Protein AF-B1KH33-F1 (afdb_monomer_lite)

Sequence (210 aa):
MKSTTLLRPLKLCAILSMIFVTSSAVANGYVTQPYSDMCDSTYAINPDSFDRKSKDENQFIFSDRYCITEMVARRAVDISTLPTLKTVRGIAKRYNKVYSTLENTDEKITFVDLFLHRASQQHHISLDHIRSSEESIQLIISSASVSQKSVSGYNLSLFQDDNIDSEISNAYSKHLSNISDITSSSDVIDMVNYVLEASSKKSLEVQTHQ

Organism: Shewanella woodyi (strain ATCC 51908 / MS32) (NCBI:txid392500)

pLDDT: mean 75.58, std 21.19, range [28.7, 97.25]

Foldseek 3Di:
DDDDDDDDDDDDDDPDDDDPPPPPPPPPPPPPPDPDPLQPVVFQDDLVLAPPQLSLLPVLVNDPLAREGAPVCQVVDDQVLFAAQVQQVLLQVLLVVLLVPDDDLLLLLVLLSVLRNVLRVRFHKYWDDDPDPPDHIWIWTWGQDPVSPGIDTDTHDSNVPDDRHNVSSVSNVVCVVCVVPDPDPPVSVVSSCCSNVVDPPDPPPPPPDD

Secondary structure (DSSP, 8-state):
------------------------------------TT--GGGB--GGGS-HHHHHHTGGGG-TTS-EEEGGGGGTS-GGGSPBHHHHHHHHHHHHHHHTT--SHHHHHHHHHHHHHHHHHHS-EEE---SSTTS--EEEEEEE-TTSSSEEEEEEESSTTS---HHHHHHHHHHHHTTTS----HHHHHHHHHHHH---S---------

Structure (mmCIF, N/CA/C/O backbone):
data_AF-B1KH33-F1
#
_entry.id   AF-B1KH33-F1
#
loop_
_atom_site.group_PDB
_atom_site.id
_atom_site.type_symbol
_atom_site.label_atom_id
_atom_site.label_alt_id
_atom_site.label_comp_id
_atom_site.label_asym_id
_atom_site.label_entity_id
_atom_site.label_seq_id
_atom_site.pdbx_PDB_ins_code
_atom_site.Cartn_x
_atom_site.Cartn_y
_atom_site.Cartn_z
_atom_site.occupancy
_atom_site.B_iso_or_equiv
_atom_site.auth_seq_id
_atom_site.auth_comp_id
_atom_site.auth_asym_id
_atom_site.auth_atom_id
_atom_site.pdbx_PDB_model_num
ATOM 1 N N . MET A 1 1 ? -3.146 70.126 -22.848 1.00 44.75 1 MET A N 1
ATOM 2 C CA . MET A 1 1 ? -4.471 70.415 -22.254 1.00 44.75 1 MET A CA 1
ATOM 3 C C . MET A 1 1 ? -5.468 70.687 -23.372 1.00 44.75 1 MET A C 1
ATOM 5 O O . MET A 1 1 ? -5.409 71.748 -23.974 1.00 44.75 1 MET A O 1
ATOM 9 N N . LYS A 1 2 ? -6.334 69.720 -23.686 1.00 39.38 2 LYS A N 1
ATOM 10 C CA . LYS A 1 2 ? -7.558 69.912 -24.476 1.00 39.38 2 LYS A CA 1
ATOM 11 C C . LYS A 1 2 ? -8.611 68.975 -23.889 1.00 39.38 2 LYS A C 1
ATOM 13 O O . LYS A 1 2 ? -8.401 67.770 -23.838 1.00 39.38 2 LYS A O 1
ATOM 18 N N . SER A 1 3 ? -9.667 69.586 -23.370 1.00 41.19 3 SER A N 1
ATOM 19 C CA . SER A 1 3 ? -10.881 68.954 -22.868 1.00 41.19 3 SER A CA 1
ATOM 20 C C . SER A 1 3 ? -11.906 68.965 -23.996 1.00 41.19 3 SER A C 1
ATOM 22 O O . SER A 1 3 ? -12.037 69.983 -24.680 1.00 41.19 3 SER A O 1
ATOM 24 N N . THR A 1 4 ? -12.619 67.864 -24.221 1.00 51.03 4 THR A N 1
ATOM 25 C CA . THR A 1 4 ? -13.923 67.904 -24.896 1.00 51.03 4 THR A CA 1
ATOM 26 C C . THR A 1 4 ? -14.736 66.671 -24.532 1.00 51.03 4 THR A C 1
ATOM 28 O O . THR A 1 4 ? -14.249 65.543 -24.530 1.00 51.03 4 THR A O 1
ATOM 31 N N . THR A 1 5 ? -15.975 66.946 -24.158 1.00 45.16 5 THR A N 1
ATOM 32 C CA . THR A 1 5 ? -16.922 66.077 -23.472 1.00 45.16 5 THR A CA 1
ATOM 33 C C . THR A 1 5 ? -17.993 65.572 -24.445 1.00 45.16 5 THR A C 1
ATOM 35 O O . THR A 1 5 ? -18.342 66.276 -25.384 1.00 45.16 5 THR A O 1
ATOM 38 N N . LEU A 1 6 ? -18.587 64.426 -24.085 1.00 46.59 6 LEU A N 1
ATOM 39 C CA . LEU A 1 6 ? -19.985 64.004 -24.300 1.00 46.59 6 LEU A CA 1
ATOM 40 C C . LEU A 1 6 ? -20.510 63.721 -25.720 1.00 46.59 6 LEU A C 1
ATOM 42 O O . LEU A 1 6 ? -20.721 64.629 -26.508 1.00 46.59 6 LEU A O 1
ATOM 46 N N . LEU A 1 7 ? -20.955 62.469 -25.915 1.00 43.81 7 LEU A N 1
ATOM 47 C CA . LEU A 1 7 ? -22.328 62.136 -26.341 1.00 43.81 7 LEU A CA 1
ATOM 48 C C . LEU A 1 7 ? -22.631 60.635 -26.093 1.00 43.81 7 LEU A C 1
ATOM 50 O O . LEU A 1 7 ? -22.126 59.748 -26.771 1.00 43.81 7 LEU A O 1
ATOM 54 N N . ARG A 1 8 ? -23.465 60.363 -25.079 1.00 42.56 8 ARG A N 1
ATOM 55 C CA . ARG A 1 8 ? -24.473 59.269 -25.054 1.00 42.56 8 ARG A CA 1
ATOM 56 C C . ARG A 1 8 ? -25.774 59.849 -25.670 1.00 42.56 8 ARG A C 1
ATOM 58 O O . ARG A 1 8 ? -25.812 61.079 -25.740 1.00 42.56 8 ARG A O 1
ATOM 65 N N . PRO A 1 9 ? -26.862 59.107 -26.009 1.00 53.12 9 PRO A N 1
ATOM 66 C CA . PRO A 1 9 ? -27.260 57.746 -25.583 1.00 53.12 9 PRO A CA 1
ATOM 67 C C . PRO A 1 9 ? -27.939 56.878 -26.685 1.00 53.12 9 PRO A C 1
ATOM 69 O O . PRO A 1 9 ? -28.296 57.377 -27.740 1.00 53.12 9 PRO A O 1
ATOM 72 N N . LEU A 1 10 ? -28.233 55.598 -26.414 1.00 40.78 10 LEU A N 1
ATOM 73 C CA . LEU A 1 10 ? -29.616 55.082 -26.448 1.00 40.78 10 LEU A CA 1
ATOM 74 C C . LEU A 1 10 ? -29.692 53.669 -25.852 1.00 40.78 10 LEU A C 1
ATOM 76 O O . LEU A 1 10 ? -28.871 52.801 -26.131 1.00 40.78 10 LEU A O 1
ATOM 80 N N . LYS A 1 11 ? -30.701 53.478 -25.002 1.00 46.47 11 LYS A N 1
ATOM 81 C CA . LYS A 1 11 ? -31.097 52.213 -24.385 1.00 46.47 11 LYS A CA 1
ATOM 82 C C . LYS A 1 11 ? -31.722 51.295 -25.437 1.00 46.47 11 LYS A C 1
ATOM 84 O O . LYS A 1 11 ? -32.622 51.736 -26.145 1.00 46.47 11 LYS A O 1
ATOM 89 N N . LEU A 1 12 ? -31.379 50.010 -25.408 1.00 39.22 12 LEU A N 1
ATOM 90 C CA . LEU A 1 12 ? -32.318 48.960 -25.787 1.00 39.22 12 LEU A CA 1
ATOM 91 C C . LEU A 1 12 ? -32.461 48.000 -24.605 1.00 39.22 12 LEU A C 1
ATOM 93 O O . LEU A 1 12 ? -31.503 47.355 -24.185 1.00 39.22 12 LEU A O 1
ATOM 97 N N . CYS A 1 13 ? -33.664 47.979 -24.035 1.00 43.75 13 CYS A N 1
ATOM 98 C CA . CYS A 1 13 ? -34.108 46.929 -23.135 1.00 43.75 13 CYS A CA 1
ATOM 99 C C . CYS A 1 13 ? -34.266 45.641 -23.943 1.00 43.75 13 CYS A C 1
ATOM 101 O O . CYS A 1 13 ? -35.051 45.612 -24.886 1.00 43.75 13 CYS A O 1
ATOM 103 N N . ALA A 1 14 ? -33.599 44.576 -23.519 1.00 50.81 14 ALA A N 1
ATOM 104 C CA . ALA A 1 14 ? -34.061 43.222 -23.766 1.00 50.81 14 ALA A CA 1
ATOM 105 C C . ALA A 1 14 ? -34.093 42.515 -22.411 1.00 50.81 14 ALA A C 1
ATOM 107 O O . ALA A 1 14 ? -33.076 42.071 -21.883 1.00 50.81 14 ALA A O 1
ATOM 108 N N . ILE A 1 15 ? -35.286 42.499 -21.822 1.00 52.19 15 ILE A N 1
ATOM 109 C CA . ILE A 1 15 ? -35.645 41.572 -20.758 1.00 52.19 15 ILE A CA 1
ATOM 110 C C . ILE A 1 15 ? -35.740 40.213 -21.448 1.00 52.19 15 ILE A C 1
ATOM 112 O O . ILE A 1 15 ? -36.690 39.965 -22.185 1.00 52.19 15 ILE A O 1
ATOM 116 N N . LEU A 1 16 ? -34.743 39.356 -21.245 1.00 40.88 16 LEU A N 1
ATOM 117 C CA . LEU A 1 16 ? -34.892 37.930 -21.494 1.00 40.88 16 LEU A CA 1
ATOM 118 C C . LEU A 1 16 ? -34.605 37.207 -20.183 1.00 40.88 16 LEU A C 1
ATOM 120 O O . LEU A 1 16 ? -33.471 36.909 -19.820 1.00 40.88 16 LEU A O 1
ATOM 124 N N . SER A 1 17 ? -35.685 36.992 -19.446 1.00 45.97 17 SER A N 1
ATOM 125 C CA . SER A 1 17 ? -35.809 35.975 -18.417 1.00 45.97 17 SER A CA 1
ATOM 126 C C . SER A 1 17 ? -35.411 34.618 -19.003 1.00 45.97 17 SER A C 1
ATOM 128 O O . SER A 1 17 ? -36.220 33.965 -19.660 1.00 45.97 17 SER A O 1
ATOM 130 N N . MET A 1 18 ? -34.168 34.199 -18.770 1.00 44.38 18 MET A N 1
ATOM 131 C CA . MET A 1 18 ? -33.797 32.791 -18.820 1.00 44.38 18 MET A CA 1
ATOM 132 C C . MET A 1 18 ? -33.566 32.296 -17.399 1.00 44.38 18 MET A C 1
ATOM 134 O O . MET A 1 18 ? -32.719 32.780 -16.654 1.00 44.38 18 MET A O 1
ATOM 138 N N . ILE A 1 19 ? -34.435 31.357 -17.064 1.00 49.72 19 ILE A N 1
ATOM 139 C CA . ILE A 1 19 ? -34.507 30.505 -15.892 1.00 49.72 19 ILE A CA 1
ATOM 140 C C . ILE A 1 19 ? -33.105 30.098 -15.421 1.00 49.72 19 ILE A C 1
ATOM 142 O O . ILE A 1 19 ? -32.317 29.541 -16.184 1.00 49.72 19 ILE A O 1
ATOM 146 N N . PHE A 1 20 ? -32.829 30.345 -14.139 1.00 38.03 20 PHE A N 1
ATOM 147 C CA . PHE A 1 20 ? -31.760 29.677 -13.410 1.00 38.03 20 PHE A CA 1
ATOM 148 C C . PHE A 1 20 ? -32.025 28.171 -13.454 1.00 38.03 20 PHE A C 1
ATOM 150 O O . PHE A 1 20 ? -32.841 27.657 -12.692 1.00 38.03 20 PHE A O 1
ATOM 157 N N . VAL A 1 21 ? -31.332 27.456 -14.334 1.00 39.94 21 VAL A N 1
ATOM 158 C CA . VAL A 1 21 ? -31.077 26.036 -14.107 1.00 39.94 21 VAL A CA 1
ATOM 159 C C . VAL A 1 21 ? -29.832 25.990 -13.240 1.00 39.94 21 VAL A C 1
ATOM 161 O O . VAL A 1 21 ? -28.702 26.044 -13.722 1.00 39.94 21 VAL A O 1
ATOM 164 N N . THR A 1 22 ? -30.043 25.969 -11.926 1.00 43.72 22 THR A N 1
ATOM 165 C CA . THR A 1 22 ? -29.027 25.489 -10.997 1.00 43.72 22 THR A CA 1
ATOM 166 C C . THR A 1 22 ? -28.799 24.023 -11.330 1.00 43.72 22 THR A C 1
ATOM 168 O O . THR A 1 22 ? -29.561 23.156 -10.905 1.00 43.72 22 THR A O 1
ATOM 171 N N . SER A 1 23 ? -27.777 23.738 -12.128 1.00 34.50 23 SER A N 1
ATOM 172 C CA . SER A 1 23 ? -27.264 22.382 -12.246 1.00 34.50 23 SER A CA 1
ATOM 173 C C . SER A 1 23 ? -26.597 22.034 -10.920 1.00 34.50 23 SER A C 1
ATOM 175 O O . SER A 1 23 ? -25.406 22.266 -10.725 1.00 34.50 23 SER A O 1
ATOM 177 N N . SER A 1 24 ? -27.369 21.482 -9.988 1.00 44.38 24 SER A N 1
ATOM 178 C CA . SER A 1 24 ? -26.847 20.603 -8.949 1.00 44.38 24 SER A CA 1
ATOM 179 C C . SER A 1 24 ? -26.354 19.329 -9.630 1.00 44.38 24 SER A C 1
ATOM 181 O O . SER A 1 24 ? -26.997 18.285 -9.604 1.00 44.38 24 SER A O 1
ATOM 183 N N . ALA A 1 25 ? -25.185 19.413 -10.261 1.00 37.69 25 ALA A N 1
ATOM 184 C CA . ALA A 1 25 ? -24.405 18.229 -10.562 1.00 37.69 25 ALA A CA 1
ATOM 185 C C . ALA A 1 25 ? -23.683 17.820 -9.274 1.00 37.69 25 ALA A C 1
ATOM 187 O O . ALA A 1 25 ? -22.483 18.026 -9.113 1.00 37.69 25 ALA A O 1
ATOM 188 N N . VAL A 1 26 ? -24.434 17.217 -8.348 1.00 45.16 26 VAL A N 1
ATOM 189 C CA . VAL A 1 26 ? -23.861 16.205 -7.458 1.00 45.16 26 VAL A CA 1
ATOM 190 C C . VAL A 1 26 ? -23.630 14.986 -8.341 1.00 45.16 26 VAL A C 1
ATOM 192 O O . VAL A 1 26 ? -24.405 14.038 -8.357 1.00 45.16 26 VAL A O 1
ATOM 195 N N . ALA A 1 27 ? -22.580 15.046 -9.150 1.00 30.52 27 ALA A N 1
ATOM 196 C CA . ALA A 1 27 ? -21.947 13.843 -9.633 1.00 30.52 27 ALA A CA 1
ATOM 197 C C . ALA A 1 27 ? -20.869 13.536 -8.602 1.00 30.52 27 ALA A C 1
ATOM 199 O O . ALA A 1 27 ? -19.710 13.913 -8.758 1.00 30.52 27 ALA A O 1
ATOM 200 N N . ASN A 1 28 ? -21.276 12.846 -7.533 1.00 35.56 28 ASN A N 1
ATOM 201 C CA . ASN A 1 28 ? -20.375 11.970 -6.802 1.00 35.56 28 ASN A CA 1
ATOM 202 C C . ASN A 1 28 ? -20.041 10.826 -7.771 1.00 35.56 28 ASN A C 1
ATOM 204 O O . ASN A 1 28 ? -20.551 9.712 -7.676 1.00 35.56 28 ASN A O 1
ATOM 208 N N . GLY A 1 29 ? -19.288 11.169 -8.816 1.00 28.70 29 GLY A N 1
ATOM 209 C CA . GLY A 1 29 ? -18.653 10.207 -9.674 1.00 28.70 29 GLY A CA 1
ATOM 210 C C . GLY A 1 29 ? -17.616 9.565 -8.790 1.00 28.70 29 GLY A C 1
ATOM 211 O O . GLY A 1 29 ? -16.509 10.080 -8.657 1.00 28.70 29 GLY A O 1
ATOM 212 N N . TYR A 1 30 ? -17.982 8.440 -8.177 1.00 34.34 30 TYR A N 1
ATOM 213 C CA . TYR A 1 30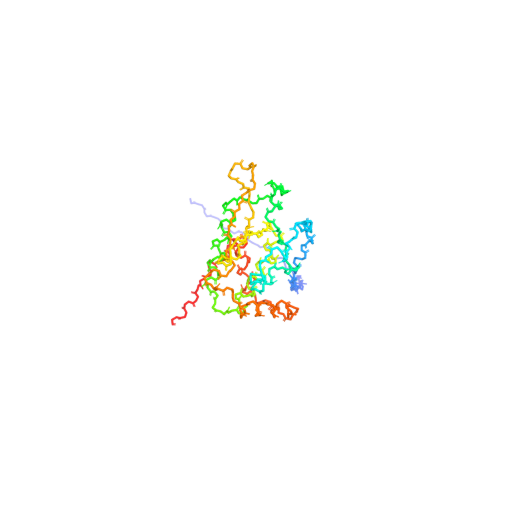 ? -17.023 7.365 -8.052 1.00 34.34 30 TYR A CA 1
ATOM 214 C C . TYR A 1 30 ? -16.369 7.289 -9.421 1.00 34.34 30 TYR A C 1
ATOM 216 O O . TYR A 1 30 ? -17.015 6.949 -10.414 1.00 34.34 30 TYR A O 1
ATOM 224 N N . VAL A 1 31 ? -15.123 7.742 -9.493 1.00 30.02 31 VAL A N 1
ATOM 225 C CA . VAL A 1 31 ? -14.257 7.391 -10.596 1.00 30.02 31 VAL A CA 1
ATOM 226 C C . VAL A 1 31 ? -14.137 5.881 -10.457 1.00 30.0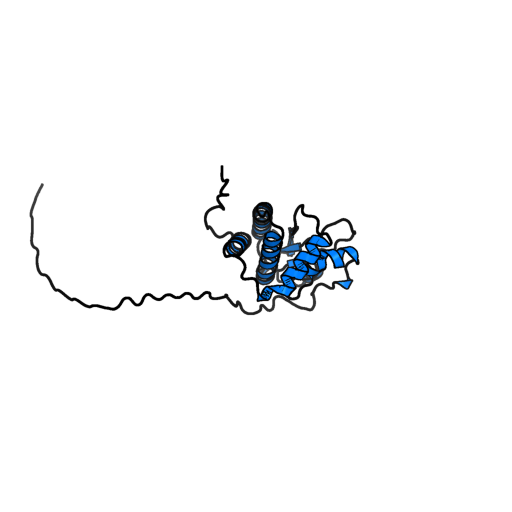2 31 VAL A C 1
ATOM 228 O O . VAL A 1 31 ? -13.256 5.372 -9.776 1.00 30.02 31 VAL A O 1
ATOM 231 N N . THR A 1 32 ? -15.086 5.149 -11.039 1.00 34.25 32 THR A N 1
ATOM 232 C CA . THR A 1 32 ? -14.878 3.772 -11.454 1.00 34.25 32 THR A CA 1
ATOM 233 C C . THR A 1 32 ? -13.874 3.877 -12.586 1.00 34.25 32 THR A C 1
ATOM 235 O O . THR A 1 32 ? -14.221 3.879 -13.767 1.00 34.25 32 THR A O 1
ATOM 238 N N . GLN A 1 33 ? -12.619 4.105 -12.200 1.00 32.12 33 GLN A N 1
ATOM 239 C CA . GLN A 1 33 ? -11.488 3.835 -13.054 1.00 32.12 33 GLN A CA 1
ATOM 240 C C . GLN A 1 33 ? -11.594 2.350 -13.410 1.00 32.12 33 GLN A C 1
ATOM 242 O O . GLN A 1 33 ? -11.933 1.538 -12.543 1.00 32.12 33 GLN A O 1
ATOM 247 N N . PRO A 1 34 ? -11.417 2.002 -14.690 1.00 31.62 34 PRO A N 1
ATOM 248 C CA . PRO A 1 34 ? -11.545 0.628 -15.132 1.00 31.62 34 PRO A CA 1
ATOM 249 C C . PRO A 1 34 ? -10.591 -0.228 -14.303 1.00 31.62 34 PRO A C 1
ATOM 251 O O . PRO A 1 34 ? -9.435 0.150 -14.119 1.00 31.62 34 PRO A O 1
ATOM 254 N N . TYR A 1 35 ? -11.126 -1.333 -13.778 1.00 39.44 35 TYR A N 1
ATOM 255 C CA . TYR A 1 35 ? -10.393 -2.431 -13.157 1.00 39.44 35 TYR A CA 1
ATOM 256 C C . TYR A 1 35 ? -9.103 -2.646 -13.951 1.00 39.44 35 TYR A C 1
ATOM 258 O O . TYR A 1 35 ? -9.159 -3.039 -15.117 1.00 39.44 35 TYR A O 1
ATOM 266 N N . SER A 1 36 ? -7.971 -2.218 -13.395 1.00 39.12 36 SER A N 1
ATOM 267 C CA . SER A 1 36 ? -6.735 -2.183 -14.158 1.00 39.12 36 SER A CA 1
ATOM 268 C C . SER A 1 36 ? -6.200 -3.604 -14.268 1.00 39.12 36 SER A C 1
ATOM 270 O O . SER A 1 36 ? -6.184 -4.352 -13.289 1.00 39.12 36 SER A O 1
ATOM 272 N N . ASP A 1 37 ? -5.694 -3.957 -15.446 1.00 46.78 37 ASP A N 1
ATOM 273 C CA . ASP A 1 37 ? -4.881 -5.153 -15.702 1.00 46.78 37 ASP A CA 1
ATOM 274 C C . ASP A 1 37 ? -3.590 -5.208 -14.835 1.00 46.78 37 ASP A C 1
ATOM 276 O O . ASP A 1 37 ? -2.661 -5.950 -15.141 1.00 46.78 37 ASP A O 1
ATOM 280 N N . MET A 1 38 ? -3.469 -4.398 -13.770 1.00 52.31 38 MET A N 1
ATOM 281 C CA . MET A 1 38 ? -2.275 -4.300 -12.927 1.00 52.31 38 MET A CA 1
ATOM 282 C C . MET A 1 38 ? -2.177 -5.406 -11.880 1.00 52.31 38 MET A C 1
ATOM 284 O O . MET A 1 38 ? -1.079 -5.621 -11.365 1.00 52.31 38 MET A O 1
ATOM 288 N N . CYS A 1 39 ? -3.271 -6.117 -11.581 1.00 65.81 39 CYS A N 1
ATOM 289 C CA . CYS A 1 39 ? -3.218 -7.262 -10.680 1.00 65.81 39 CYS A CA 1
ATOM 290 C C . CYS A 1 39 ? -3.090 -8.582 -11.419 1.00 65.81 39 CYS A C 1
ATOM 292 O O . CYS A 1 39 ? -4.044 -9.344 -11.563 1.00 65.81 39 CYS A O 1
ATOM 294 N N . ASP A 1 40 ? -1.872 -8.855 -11.878 1.00 69.12 40 ASP A N 1
ATOM 295 C CA . ASP A 1 40 ? -1.520 -10.185 -12.344 1.00 69.12 40 ASP A CA 1
ATOM 296 C C . ASP A 1 40 ? -1.552 -11.162 -11.159 1.00 69.12 40 ASP A C 1
ATOM 298 O O . ASP A 1 40 ? -0.650 -11.190 -10.314 1.00 69.12 40 ASP A O 1
ATOM 302 N N . SER A 1 41 ? -2.597 -11.993 -11.117 1.00 70.00 41 SER A N 1
ATOM 303 C CA . SER A 1 41 ? -2.771 -13.036 -10.103 1.00 70.00 41 SER A CA 1
ATOM 304 C C . SER A 1 41 ? -1.602 -14.021 -10.051 1.00 70.00 41 SER A C 1
ATOM 306 O O . SER A 1 41 ? -1.426 -14.695 -9.040 1.00 70.00 41 SER A O 1
ATOM 308 N N . THR A 1 42 ? -0.781 -14.095 -11.108 1.00 78.06 42 THR A N 1
ATOM 309 C CA . THR A 1 42 ? 0.447 -14.907 -11.146 1.00 78.06 42 THR A CA 1
ATOM 310 C C . THR A 1 42 ? 1.395 -14.568 -9.999 1.00 78.06 42 THR A C 1
ATOM 312 O O . THR A 1 42 ? 2.120 -15.443 -9.524 1.00 78.06 42 THR A O 1
ATOM 315 N N . TYR A 1 43 ? 1.383 -13.316 -9.536 1.00 81.38 43 TYR A N 1
ATOM 316 C CA . TYR A 1 43 ? 2.235 -12.850 -8.447 1.00 81.38 43 TYR A CA 1
ATOM 317 C C . TYR A 1 43 ? 1.458 -12.425 -7.201 1.00 81.38 43 TYR A C 1
ATOM 319 O O . TYR A 1 43 ? 2.007 -11.698 -6.369 1.00 81.38 43 TYR A O 1
ATOM 327 N N . ALA A 1 44 ? 0.201 -12.856 -7.069 1.00 83.50 44 ALA A N 1
ATOM 328 C CA . ALA A 1 44 ? -0.564 -12.636 -5.850 1.00 83.50 44 ALA A CA 1
ATOM 329 C C . ALA A 1 44 ? 0.194 -13.195 -4.639 1.00 83.50 44 ALA A C 1
ATOM 331 O O . ALA A 1 44 ? 0.855 -14.234 -4.726 1.00 83.50 44 ALA A O 1
ATOM 332 N N . ILE A 1 45 ? 0.099 -12.489 -3.514 1.00 84.00 45 ILE A N 1
ATOM 333 C CA . ILE A 1 45 ? 0.730 -12.924 -2.271 1.00 84.00 45 ILE A CA 1
ATOM 334 C C . ILE A 1 45 ? 0.154 -14.273 -1.855 1.00 84.00 45 ILE A C 1
ATOM 336 O O . ILE A 1 45 ? -1.065 -14.447 -1.835 1.00 84.00 45 ILE A O 1
ATOM 340 N N . ASN A 1 46 ? 1.026 -15.204 -1.474 1.00 83.88 46 ASN A N 1
ATOM 341 C CA . ASN A 1 46 ? 0.595 -16.460 -0.879 1.00 83.88 46 ASN A CA 1
ATOM 342 C C . ASN A 1 46 ? 0.638 -16.352 0.656 1.00 83.88 46 ASN A C 1
ATOM 344 O O . ASN A 1 46 ? 1.738 -16.355 1.219 1.00 83.88 46 ASN A O 1
ATOM 348 N N . PRO A 1 47 ? -0.512 -16.332 1.361 1.00 82.88 47 PRO A N 1
ATOM 349 C CA . PRO A 1 47 ? -0.539 -16.246 2.822 1.00 82.88 47 PRO A CA 1
ATOM 350 C C . PRO A 1 47 ? 0.193 -17.401 3.512 1.00 82.88 47 PRO A C 1
ATOM 352 O O . PRO A 1 47 ? 0.661 -17.247 4.634 1.00 82.88 47 PRO A O 1
ATOM 355 N N . ASP A 1 48 ? 0.311 -18.558 2.854 1.00 83.19 48 ASP A N 1
ATOM 356 C CA . ASP A 1 48 ? 0.992 -19.735 3.403 1.00 83.19 48 ASP A CA 1
ATOM 357 C C . ASP A 1 48 ? 2.523 -19.643 3.318 1.00 83.19 48 ASP A C 1
ATOM 359 O O . ASP A 1 48 ? 3.226 -20.495 3.858 1.00 83.19 48 ASP A O 1
ATOM 363 N N . SER A 1 49 ? 3.054 -18.608 2.658 1.00 79.94 49 SER A N 1
ATOM 364 C CA . SER A 1 49 ? 4.490 -18.300 2.674 1.00 79.94 49 SER A CA 1
ATOM 365 C C . SER A 1 49 ? 4.948 -17.583 3.952 1.00 79.94 49 SER A C 1
ATOM 367 O O . SER A 1 49 ? 6.152 -17.457 4.178 1.00 79.94 49 SER A O 1
ATOM 369 N N . PHE A 1 50 ? 4.006 -17.145 4.794 1.00 79.44 50 PHE A N 1
ATOM 370 C CA . PHE A 1 50 ? 4.260 -16.449 6.054 1.00 79.44 50 PHE A CA 1
ATOM 371 C C . PHE A 1 50 ? 4.170 -17.421 7.231 1.00 79.44 50 PHE A C 1
ATOM 373 O O . PHE A 1 50 ? 3.382 -18.372 7.213 1.00 79.44 50 PHE A O 1
ATOM 380 N N . ASP A 1 51 ? 4.955 -17.183 8.286 1.00 83.06 51 ASP A N 1
ATOM 381 C CA . ASP A 1 51 ? 4.755 -17.921 9.529 1.00 83.06 51 ASP A CA 1
ATOM 382 C C . ASP A 1 51 ? 3.377 -17.605 10.124 1.00 83.06 51 ASP A C 1
ATOM 384 O O . ASP A 1 51 ? 2.760 -16.573 9.847 1.00 83.06 51 ASP A O 1
ATOM 388 N N . ARG A 1 52 ? 2.882 -18.523 10.957 1.00 81.50 52 ARG A N 1
ATOM 389 C CA . ARG A 1 52 ? 1.523 -18.448 11.489 1.00 81.50 52 ARG A CA 1
ATOM 390 C C . ARG A 1 52 ? 1.245 -17.134 12.220 1.00 81.50 52 ARG A C 1
ATOM 392 O O . ARG A 1 52 ? 0.160 -16.591 12.057 1.00 81.50 52 ARG A O 1
ATOM 399 N N . LYS A 1 53 ? 2.198 -16.632 13.010 1.00 82.06 53 LYS A N 1
ATOM 400 C CA . LYS A 1 53 ? 1.986 -15.421 13.806 1.00 82.06 53 LYS A CA 1
ATOM 401 C C . LYS A 1 53 ? 1.858 -14.212 12.883 1.00 82.06 53 LYS A C 1
ATOM 403 O O . LYS A 1 53 ? 0.860 -13.502 12.959 1.00 82.06 53 LYS A O 1
ATOM 408 N N . SER A 1 54 ? 2.805 -14.034 11.963 1.00 79.19 54 SER A N 1
ATOM 409 C CA . SER A 1 54 ? 2.748 -12.937 10.994 1.00 79.19 54 SER A CA 1
ATOM 410 C C . SER A 1 54 ? 1.510 -13.016 10.101 1.00 79.19 54 SER A C 1
ATOM 412 O O . SER A 1 54 ? 0.913 -11.981 9.812 1.00 79.19 54 SER A O 1
ATOM 414 N N . LYS A 1 55 ? 1.079 -14.222 9.712 1.00 82.00 55 LYS A N 1
ATOM 415 C CA . LYS A 1 55 ? -0.161 -14.432 8.955 1.00 82.00 55 LYS A CA 1
ATOM 416 C C . LYS A 1 55 ? -1.402 -13.992 9.740 1.00 82.00 55 LYS A C 1
ATOM 418 O O . LYS A 1 55 ? -2.234 -13.280 9.184 1.00 82.00 55 LYS A O 1
ATOM 423 N N . ASP A 1 56 ? -1.517 -14.397 11.004 1.00 82.75 56 ASP A N 1
ATOM 424 C CA . ASP A 1 56 ? -2.677 -14.096 11.855 1.00 82.75 56 ASP A CA 1
ATOM 425 C C . ASP A 1 56 ? -2.746 -12.589 12.199 1.00 82.75 56 ASP A C 1
ATOM 427 O O . ASP A 1 56 ? -3.813 -11.973 12.153 1.00 82.75 56 ASP A O 1
ATOM 431 N N . GLU A 1 57 ? -1.603 -11.956 12.478 1.00 85.19 57 GLU A N 1
ATOM 432 C CA . GLU A 1 57 ? -1.525 -10.518 12.785 1.00 85.19 57 GLU A CA 1
ATOM 433 C C . GLU A 1 57 ? -1.760 -9.642 11.544 1.00 85.19 57 GLU A C 1
ATOM 435 O O . GLU A 1 57 ? -2.282 -8.540 11.656 1.00 85.19 57 GLU A O 1
ATOM 440 N N . ASN A 1 58 ? -1.452 -10.127 10.340 1.00 84.88 58 ASN A N 1
ATOM 441 C CA . ASN A 1 58 ? -1.543 -9.327 9.115 1.00 84.88 58 ASN A CA 1
ATOM 442 C C . ASN A 1 58 ? -2.605 -9.832 8.139 1.00 84.88 58 ASN A C 1
ATOM 444 O O . ASN A 1 58 ? -2.522 -9.538 6.949 1.00 84.88 58 ASN A O 1
ATOM 448 N N . GLN A 1 59 ? -3.615 -10.570 8.610 1.00 85.88 59 GLN A N 1
ATOM 449 C CA . GLN A 1 59 ? -4.603 -11.213 7.737 1.00 85.88 59 GLN A CA 1
ATOM 450 C C . GLN A 1 59 ? -5.246 -10.237 6.738 1.00 85.88 59 GLN A C 1
ATOM 452 O O . GLN A 1 59 ? -5.519 -10.603 5.593 1.00 85.88 59 GLN A O 1
ATOM 457 N N . PHE A 1 60 ? -5.440 -8.983 7.154 1.00 86.81 60 PHE A N 1
ATOM 458 C CA . PHE A 1 60 ? -6.018 -7.937 6.319 1.00 86.81 60 PHE A CA 1
ATOM 459 C C . PHE A 1 60 ? -5.242 -7.687 5.016 1.00 86.81 60 PHE A C 1
ATOM 461 O O . PHE A 1 60 ? -5.864 -7.374 4.004 1.00 86.81 60 PHE A O 1
ATOM 468 N N . ILE A 1 61 ? -3.911 -7.849 5.001 1.00 87.38 61 ILE A N 1
ATOM 469 C CA . ILE A 1 61 ? -3.081 -7.544 3.824 1.00 87.38 61 ILE A CA 1
ATOM 470 C C . ILE A 1 61 ? -3.333 -8.511 2.662 1.00 87.38 61 ILE A C 1
ATOM 472 O O . ILE A 1 61 ? -3.054 -8.179 1.514 1.00 87.38 61 ILE A O 1
ATOM 476 N N . PHE A 1 62 ? -3.887 -9.690 2.961 1.00 86.31 62 PHE A N 1
ATOM 477 C CA . PHE A 1 62 ? -4.230 -10.726 1.985 1.00 86.31 62 PHE A CA 1
ATOM 478 C C . PHE A 1 62 ? -5.646 -10.568 1.413 1.00 86.31 62 PHE A C 1
ATOM 480 O O . PHE A 1 62 ? -6.139 -11.462 0.726 1.00 86.31 62 PHE A O 1
ATOM 487 N N . SER A 1 63 ? -6.321 -9.460 1.722 1.00 87.56 63 SER A N 1
ATOM 488 C CA . SER A 1 63 ? -7.621 -9.119 1.153 1.00 87.56 63 SER A CA 1
ATOM 489 C C . SER A 1 63 ? -7.536 -8.940 -0.366 1.00 87.56 63 SER A C 1
ATOM 491 O O . SER A 1 63 ? -6.633 -8.277 -0.876 1.00 87.56 63 SER A O 1
ATOM 493 N N . ASP A 1 64 ? -8.528 -9.459 -1.087 1.00 86.19 64 ASP A N 1
ATOM 494 C CA . ASP A 1 64 ? -8.677 -9.304 -2.542 1.00 86.19 64 ASP A CA 1
ATOM 495 C C . ASP A 1 64 ? -8.999 -7.861 -2.975 1.00 86.19 64 ASP A C 1
ATOM 497 O O . ASP A 1 64 ? -8.940 -7.522 -4.158 1.00 86.19 64 ASP A O 1
ATOM 501 N N . ARG A 1 65 ? -9.301 -6.983 -2.011 1.00 87.25 65 ARG A N 1
ATOM 502 C CA . ARG A 1 65 ? -9.514 -5.544 -2.220 1.00 87.25 65 ARG A CA 1
ATOM 503 C C . ARG A 1 65 ? -8.258 -4.802 -2.654 1.00 87.25 65 ARG A C 1
ATOM 505 O O . ARG A 1 65 ? -8.376 -3.681 -3.166 1.00 87.25 65 ARG A O 1
ATOM 512 N N . TYR A 1 66 ? -7.082 -5.361 -2.381 1.00 90.06 66 TYR A N 1
ATOM 513 C CA . TYR A 1 66 ? -5.805 -4.714 -2.640 1.00 90.06 66 TYR A CA 1
ATOM 514 C C . TYR A 1 66 ? -5.049 -5.455 -3.726 1.00 90.06 66 TYR A C 1
ATOM 516 O O . TYR A 1 66 ? -4.970 -6.681 -3.724 1.00 90.06 66 TYR A O 1
ATOM 524 N N . CYS A 1 67 ? -4.415 -4.695 -4.614 1.00 90.62 67 CYS A N 1
ATOM 525 C CA . CYS A 1 67 ? -3.463 -5.274 -5.542 1.00 90.62 67 CYS A CA 1
ATOM 526 C C . CYS A 1 67 ? -2.039 -5.228 -4.984 1.00 90.62 67 CYS A C 1
ATOM 528 O O . CYS A 1 67 ? -1.280 -4.285 -5.222 1.00 90.62 67 CYS A O 1
ATOM 530 N N . ILE A 1 68 ? -1.680 -6.243 -4.204 1.00 90.38 68 ILE A N 1
ATOM 531 C CA . ILE A 1 68 ? -0.350 -6.352 -3.610 1.00 90.38 68 ILE A CA 1
ATOM 532 C C . ILE A 1 68 ? 0.263 -7.678 -4.045 1.00 90.38 68 ILE A C 1
ATOM 534 O O . ILE A 1 68 ? -0.373 -8.728 -3.964 1.00 90.38 68 ILE A O 1
ATOM 538 N N . THR A 1 69 ? 1.497 -7.623 -4.538 1.00 90.12 69 THR A N 1
ATOM 539 C CA . THR A 1 69 ? 2.179 -8.787 -5.113 1.00 90.12 69 THR A CA 1
ATOM 540 C C . THR A 1 69 ? 3.374 -9.233 -4.279 1.00 90.12 69 THR A C 1
ATOM 542 O O . THR A 1 69 ? 3.925 -8.482 -3.473 1.00 90.12 69 THR A O 1
ATOM 545 N N . GLU A 1 70 ? 3.861 -10.436 -4.547 1.00 87.44 70 GLU A N 1
ATOM 546 C CA . GLU A 1 70 ? 5.155 -10.889 -4.045 1.00 87.44 70 GLU A CA 1
ATOM 547 C C . GLU A 1 70 ? 6.310 -10.034 -4.595 1.00 87.44 70 GLU A C 1
ATOM 549 O O . GLU A 1 70 ? 6.262 -9.503 -5.711 1.00 87.44 70 GLU A O 1
ATOM 554 N N . MET A 1 71 ? 7.414 -9.950 -3.852 1.00 86.50 71 MET A N 1
ATOM 555 C CA . MET A 1 71 ? 8.608 -9.193 -4.262 1.00 86.50 71 MET A CA 1
ATOM 556 C C . MET A 1 71 ? 9.195 -9.621 -5.615 1.00 86.50 71 MET A C 1
ATOM 558 O O . MET A 1 71 ? 9.785 -8.806 -6.330 1.00 86.50 71 MET A O 1
ATOM 562 N N . VAL A 1 72 ? 9.032 -10.893 -5.993 1.00 85.50 72 VAL A N 1
ATOM 563 C CA . VAL A 1 72 ? 9.517 -11.422 -7.278 1.00 85.50 72 VAL A CA 1
ATOM 564 C C . VAL A 1 72 ? 8.828 -10.767 -8.483 1.00 85.50 72 VAL A C 1
ATOM 566 O O . VAL A 1 72 ? 9.469 -10.622 -9.529 1.00 85.50 72 VAL A O 1
ATOM 569 N N . ALA A 1 73 ? 7.589 -10.287 -8.320 1.00 85.38 73 ALA A N 1
ATOM 570 C CA . ALA A 1 73 ? 6.803 -9.627 -9.366 1.00 85.38 73 ALA A CA 1
ATOM 571 C C . ALA A 1 73 ? 7.515 -8.404 -9.949 1.00 85.38 73 ALA A C 1
ATOM 573 O O . ALA A 1 73 ? 7.423 -8.116 -11.139 1.00 85.38 73 ALA A O 1
ATOM 574 N N . ARG A 1 74 ? 8.314 -7.712 -9.126 1.00 86.00 74 ARG A N 1
ATOM 575 C CA . ARG A 1 74 ? 9.058 -6.503 -9.515 1.00 86.00 74 ARG A CA 1
ATOM 576 C C . ARG A 1 74 ? 10.024 -6.730 -10.674 1.00 86.00 74 ARG A C 1
ATOM 578 O O . ARG A 1 74 ? 10.436 -5.766 -11.307 1.00 86.00 74 ARG A O 1
ATOM 585 N N . ARG A 1 75 ? 10.405 -7.979 -10.961 1.00 82.94 75 ARG A N 1
ATOM 586 C CA . ARG A 1 75 ? 11.247 -8.327 -12.118 1.00 82.94 75 ARG A CA 1
ATOM 587 C C . ARG A 1 75 ? 10.492 -8.278 -13.447 1.00 82.94 75 ARG A C 1
ATOM 589 O O . ARG A 1 75 ? 11.136 -8.133 -14.478 1.00 82.94 75 ARG A O 1
ATOM 596 N N . ALA A 1 76 ? 9.170 -8.423 -13.411 1.00 85.12 76 ALA A N 1
ATOM 597 C CA . ALA A 1 76 ? 8.298 -8.417 -14.581 1.00 85.12 76 ALA A CA 1
ATOM 598 C C . ALA A 1 76 ? 7.668 -7.038 -14.852 1.00 85.12 76 ALA A C 1
ATOM 600 O O . ALA A 1 76 ? 7.062 -6.839 -15.899 1.00 85.12 76 ALA A O 1
ATOM 601 N N . VAL A 1 77 ? 7.820 -6.083 -13.928 1.00 86.44 77 VAL A N 1
ATOM 602 C CA . VAL A 1 77 ? 7.258 -4.736 -14.067 1.00 86.44 77 VAL A CA 1
ATOM 603 C C . VAL A 1 77 ? 8.004 -3.941 -15.139 1.00 86.44 77 VAL A C 1
ATOM 605 O O . VAL A 1 77 ? 9.234 -3.848 -15.120 1.00 86.44 77 VAL A O 1
ATOM 608 N N . ASP A 1 78 ? 7.248 -3.307 -16.035 1.00 89.44 78 ASP A N 1
ATOM 609 C CA . ASP A 1 78 ? 7.784 -2.340 -16.988 1.00 89.44 78 ASP A CA 1
ATOM 610 C C . ASP A 1 78 ? 8.301 -1.098 -16.247 1.00 89.44 78 ASP A C 1
ATOM 612 O O . ASP A 1 78 ? 7.551 -0.333 -15.648 1.00 89.44 78 ASP A O 1
ATOM 616 N N . ILE A 1 79 ? 9.614 -0.877 -16.292 1.00 91.00 79 ILE A N 1
ATOM 617 C CA . ILE A 1 79 ? 10.265 0.240 -15.597 1.00 91.00 79 ILE A CA 1
ATOM 618 C C . ILE A 1 79 ? 9.764 1.596 -16.117 1.00 91.00 79 ILE A C 1
ATOM 620 O O . ILE A 1 79 ? 9.762 2.569 -15.361 1.00 91.00 79 ILE A O 1
ATOM 624 N N . SER A 1 80 ? 9.338 1.678 -17.382 1.00 88.56 80 SER A N 1
ATOM 625 C CA . SER A 1 80 ? 8.906 2.933 -18.005 1.00 88.56 80 SER A CA 1
ATOM 626 C C . SER A 1 80 ? 7.582 3.466 -17.448 1.00 88.56 80 SER A C 1
ATOM 628 O O . SER A 1 80 ? 7.328 4.668 -17.531 1.00 88.56 80 SER A O 1
ATOM 630 N N . THR A 1 81 ? 6.775 2.603 -16.825 1.00 89.38 81 THR A N 1
ATOM 631 C CA . THR A 1 81 ? 5.503 2.974 -16.189 1.00 89.38 81 THR A CA 1
ATOM 632 C C . THR A 1 81 ? 5.677 3.382 -14.726 1.00 89.38 81 THR A C 1
ATOM 634 O O . THR A 1 81 ? 4.758 3.931 -14.115 1.00 89.38 81 THR A O 1
ATOM 637 N N . LEU A 1 82 ? 6.857 3.141 -14.144 1.00 93.75 82 LEU A N 1
ATOM 638 C CA . LEU A 1 82 ? 7.096 3.384 -12.730 1.00 93.75 82 LEU A CA 1
ATOM 639 C C . LEU A 1 82 ? 7.355 4.865 -12.420 1.00 93.75 82 LEU A C 1
ATOM 641 O O . LEU A 1 82 ? 8.088 5.551 -13.139 1.00 93.75 82 LEU A O 1
ATOM 645 N N . PRO A 1 83 ? 6.851 5.364 -11.276 1.00 94.44 83 PRO A N 1
ATOM 646 C CA . PRO A 1 83 ? 7.170 6.705 -10.815 1.00 94.44 83 PRO A CA 1
ATOM 647 C C . PRO A 1 83 ? 8.651 6.821 -10.431 1.00 94.44 83 PRO A C 1
ATOM 649 O O . PRO A 1 83 ? 9.361 5.838 -10.213 1.00 94.44 83 PRO A O 1
ATOM 652 N N . THR A 1 84 ? 9.132 8.055 -10.275 1.00 95.19 84 THR A N 1
ATOM 653 C CA . THR A 1 84 ? 10.498 8.294 -9.786 1.00 95.19 84 THR A CA 1
ATOM 654 C C . THR A 1 84 ? 10.637 7.954 -8.301 1.00 95.19 84 THR A C 1
ATOM 656 O O . THR A 1 84 ? 9.689 8.099 -7.526 1.00 95.19 84 THR A O 1
ATOM 659 N N . LEU A 1 85 ? 11.858 7.633 -7.856 1.00 93.94 85 LEU A N 1
ATOM 660 C CA . LEU A 1 85 ? 12.165 7.443 -6.431 1.00 93.94 85 LEU A CA 1
ATOM 661 C C . LEU A 1 85 ? 11.795 8.666 -5.565 1.00 93.94 85 LEU A C 1
ATOM 663 O O . LEU A 1 85 ? 11.410 8.524 -4.405 1.00 93.94 85 LEU A O 1
ATOM 667 N N . LYS A 1 86 ? 11.893 9.885 -6.113 1.00 94.25 86 LYS A N 1
ATOM 668 C CA . LYS A 1 86 ? 11.484 11.115 -5.413 1.00 94.25 86 LYS A CA 1
ATOM 669 C C . LYS A 1 86 ? 9.976 11.127 -5.149 1.00 94.25 86 LYS A C 1
ATOM 671 O O . LYS A 1 86 ? 9.559 11.549 -4.072 1.00 94.25 86 LYS A O 1
ATOM 676 N N . THR A 1 87 ? 9.181 10.656 -6.108 1.00 94.69 87 THR A N 1
ATOM 677 C CA . THR A 1 87 ? 7.720 10.586 -6.005 1.00 94.69 87 THR A CA 1
ATOM 678 C C . THR A 1 87 ? 7.295 9.638 -4.886 1.00 94.69 87 THR A C 1
ATOM 680 O O . THR A 1 87 ? 6.614 10.079 -3.962 1.00 94.69 87 THR A O 1
ATOM 683 N N . VAL A 1 88 ? 7.764 8.384 -4.896 1.00 95.62 88 VAL A N 1
ATOM 684 C CA . VAL A 1 88 ? 7.397 7.399 -3.857 1.00 95.62 88 VAL A CA 1
ATOM 685 C C . VAL A 1 88 ? 7.899 7.778 -2.465 1.00 95.62 88 VAL A C 1
ATOM 687 O O . VAL A 1 88 ? 7.162 7.630 -1.494 1.00 95.62 88 VAL A O 1
ATOM 690 N N . ARG A 1 89 ? 9.092 8.379 -2.345 1.00 95.44 89 ARG A N 1
ATOM 691 C CA . ARG A 1 89 ? 9.550 8.961 -1.067 1.00 95.44 89 ARG A CA 1
ATOM 692 C C . ARG A 1 89 ? 8.617 10.062 -0.567 1.00 95.44 89 ARG A C 1
ATOM 694 O O . ARG A 1 89 ? 8.403 10.193 0.634 1.00 95.44 89 ARG A O 1
ATOM 701 N N . GLY A 1 90 ? 8.077 10.867 -1.481 1.00 96.38 90 GLY A N 1
ATOM 702 C CA . GLY A 1 90 ? 7.085 11.889 -1.165 1.00 96.38 90 GLY A CA 1
ATOM 703 C C . GLY A 1 90 ? 5.790 11.292 -0.615 1.00 96.38 90 GLY A C 1
ATOM 704 O O . GLY A 1 90 ? 5.283 11.804 0.381 1.00 96.38 90 GLY A O 1
ATOM 705 N N . ILE A 1 91 ? 5.303 10.205 -1.223 1.00 96.94 91 ILE A N 1
ATOM 706 C CA . ILE A 1 91 ? 4.122 9.463 -0.755 1.00 96.94 91 ILE A CA 1
ATOM 707 C C . ILE A 1 91 ? 4.364 8.942 0.660 1.00 96.94 91 ILE A C 1
ATOM 709 O O . ILE A 1 91 ? 3.618 9.301 1.563 1.00 96.94 91 ILE A O 1
ATOM 713 N N . ALA A 1 92 ? 5.453 8.200 0.884 1.00 95.25 92 ALA A N 1
ATOM 714 C CA . ALA A 1 92 ? 5.768 7.643 2.200 1.00 95.25 92 ALA A CA 1
ATOM 715 C C . ALA A 1 92 ? 5.920 8.726 3.281 1.00 95.25 92 ALA A C 1
ATOM 717 O O . ALA A 1 92 ? 5.385 8.605 4.378 1.00 95.25 92 ALA A O 1
ATOM 718 N N . LYS A 1 93 ? 6.577 9.850 2.959 1.00 96.06 93 LYS A N 1
ATOM 719 C CA . LYS A 1 93 ? 6.702 10.979 3.893 1.00 96.06 93 LYS A CA 1
ATOM 720 C C . LYS A 1 93 ? 5.342 11.577 4.265 1.00 96.06 93 LYS A C 1
ATOM 722 O O . LYS A 1 93 ? 5.132 11.924 5.427 1.00 96.06 93 LYS A O 1
ATOM 727 N N . ARG A 1 94 ? 4.441 11.752 3.292 1.00 97.19 94 ARG A N 1
ATOM 728 C CA . ARG A 1 94 ? 3.092 12.275 3.551 1.00 97.19 94 ARG A CA 1
ATOM 729 C C . ARG A 1 94 ? 2.244 11.270 4.318 1.00 97.19 94 ARG A C 1
ATOM 731 O O . ARG A 1 94 ? 1.577 11.693 5.253 1.00 97.19 94 ARG A O 1
ATOM 738 N N . TYR A 1 95 ? 2.321 9.987 3.967 1.00 97.25 95 TYR A N 1
ATOM 739 C CA . TYR A 1 95 ? 1.662 8.903 4.692 1.00 97.25 95 TYR A CA 1
ATOM 740 C C . TYR A 1 95 ? 2.040 8.948 6.169 1.00 97.25 95 TYR A C 1
ATOM 742 O O . TYR A 1 95 ? 1.164 9.098 7.013 1.00 97.25 95 TYR A O 1
ATOM 750 N N . ASN A 1 96 ? 3.344 8.945 6.469 1.00 95.19 96 ASN A N 1
ATOM 751 C CA . ASN A 1 96 ? 3.819 8.945 7.850 1.00 95.19 96 ASN A CA 1
ATOM 752 C C . ASN A 1 96 ? 3.321 10.176 8.617 1.00 95.19 96 ASN A C 1
ATOM 754 O O . ASN A 1 96 ? 2.829 10.067 9.738 1.00 95.19 96 ASN A O 1
ATOM 758 N N . LYS A 1 97 ? 3.385 11.354 7.982 1.00 95.62 97 LYS A N 1
ATOM 759 C CA . LYS A 1 97 ? 2.874 12.592 8.576 1.00 95.62 97 LYS A CA 1
ATOM 760 C C . LYS A 1 97 ? 1.381 12.491 8.894 1.00 95.62 97 LYS A C 1
ATOM 762 O O . LYS A 1 97 ? 0.992 12.819 10.005 1.00 95.62 97 LYS A O 1
ATOM 767 N N . VAL A 1 98 ? 0.557 12.074 7.936 1.00 96.12 98 VAL A N 1
ATOM 768 C CA . VAL A 1 98 ? -0.901 12.002 8.113 1.00 96.12 98 VAL A CA 1
ATOM 769 C C . VAL A 1 98 ? -1.275 10.951 9.147 1.00 96.12 98 VAL A C 1
ATOM 771 O O . VAL A 1 98 ? -1.989 11.260 10.090 1.00 96.12 98 VAL A O 1
ATOM 774 N N . TYR A 1 99 ? -0.740 9.738 9.028 1.00 95.69 99 TYR A N 1
ATOM 775 C CA . TYR A 1 99 ? -1.056 8.657 9.955 1.00 95.69 99 TYR A CA 1
ATOM 776 C C . TYR A 1 99 ? -0.689 9.021 11.403 1.00 95.69 99 TYR A C 1
ATOM 778 O O . TYR A 1 99 ? -1.454 8.730 12.314 1.00 95.69 99 TYR A O 1
ATOM 786 N N . SER A 1 100 ? 0.413 9.755 11.622 1.00 94.75 100 SER A N 1
ATOM 787 C CA . SER A 1 100 ? 0.797 10.223 12.966 1.00 94.75 100 SER A CA 1
ATOM 788 C C . SER A 1 100 ? -0.168 11.243 13.588 1.00 94.75 100 SER A C 1
ATOM 790 O O . SER A 1 100 ? -0.079 11.506 14.782 1.00 94.75 100 SER A O 1
ATOM 792 N N . THR A 1 101 ? -1.068 11.837 12.794 1.00 94.44 101 THR A N 1
ATOM 793 C CA . THR A 1 101 ? -2.099 12.769 13.286 1.00 94.44 101 THR A CA 1
ATOM 794 C C . THR A 1 101 ? -3.427 12.091 13.610 1.00 94.44 101 THR A C 1
ATOM 796 O O . THR A 1 101 ? -4.303 12.742 14.167 1.00 94.44 101 THR A O 1
ATOM 799 N N . LEU A 1 102 ? -3.589 10.812 13.260 1.00 93.12 102 LEU A N 1
ATOM 800 C CA . LEU A 1 102 ? -4.808 10.058 13.539 1.00 93.12 102 LEU A CA 1
ATOM 801 C C . LEU A 1 102 ? -4.756 9.549 14.980 1.00 93.12 102 LEU A C 1
ATOM 803 O O . LEU A 1 102 ? -3.802 8.872 15.365 1.00 93.12 102 LEU A O 1
ATOM 807 N N . GLU A 1 103 ? -5.777 9.859 15.773 1.00 88.56 103 GLU A N 1
ATOM 808 C CA . GLU A 1 103 ? -5.808 9.491 17.195 1.00 88.56 103 GLU A CA 1
ATOM 809 C C . GLU A 1 103 ? -6.550 8.173 17.433 1.00 88.56 103 GLU A C 1
ATOM 811 O O . GLU A 1 103 ? -6.120 7.350 18.240 1.00 88.56 103 GLU A O 1
ATOM 816 N N . ASN A 1 104 ? -7.652 7.950 16.711 1.00 88.56 104 ASN A N 1
ATOM 817 C CA . ASN A 1 104 ? -8.496 6.773 16.888 1.00 88.56 104 ASN A CA 1
ATOM 818 C C . ASN A 1 104 ? -8.058 5.616 15.975 1.00 88.56 104 ASN A C 1
ATOM 820 O O . ASN A 1 104 ? -7.836 5.796 14.776 1.00 88.56 104 ASN A O 1
ATOM 824 N N . THR A 1 105 ? -8.030 4.407 16.534 1.00 89.31 105 THR A N 1
ATOM 825 C CA . THR A 1 105 ? -7.831 3.138 15.829 1.00 89.31 105 THR A CA 1
ATOM 826 C C . THR A 1 105 ? -8.765 2.974 14.626 1.00 89.31 105 THR A C 1
ATOM 828 O O . THR A 1 105 ? -8.291 2.603 13.556 1.00 89.31 105 THR A O 1
ATOM 831 N N . ASP A 1 106 ? -10.056 3.305 14.739 1.00 89.00 106 ASP A N 1
ATOM 832 C CA . ASP A 1 106 ? -11.000 3.155 13.614 1.00 89.00 106 ASP A CA 1
ATOM 833 C C . ASP A 1 106 ? -10.642 4.069 12.428 1.00 89.00 106 ASP A C 1
ATOM 835 O O . ASP A 1 106 ? -10.751 3.680 11.261 1.00 89.00 106 ASP A O 1
ATOM 839 N N . GLU A 1 107 ? -10.177 5.288 12.719 1.00 90.69 107 GLU A N 1
ATOM 840 C CA . GLU A 1 107 ? -9.747 6.244 11.698 1.00 90.69 107 GLU A CA 1
ATOM 841 C C . GLU A 1 107 ? -8.438 5.792 11.045 1.00 90.69 107 GLU A C 1
ATOM 843 O O . GLU A 1 107 ? -8.334 5.806 9.819 1.00 90.69 107 GLU A O 1
ATOM 848 N N . LYS A 1 108 ? -7.476 5.303 11.843 1.00 93.00 108 LYS A N 1
ATOM 849 C CA . LYS A 1 108 ? -6.232 4.685 11.352 1.00 93.00 108 LYS A CA 1
ATOM 850 C C . LYS A 1 108 ? -6.519 3.509 10.421 1.00 93.00 108 LYS A C 1
ATOM 852 O O . LYS A 1 108 ? -5.970 3.459 9.323 1.00 93.00 108 LYS A O 1
ATOM 857 N N . ILE A 1 109 ? -7.412 2.603 10.819 1.00 92.62 109 ILE A N 1
ATOM 858 C CA . ILE A 1 109 ? -7.823 1.444 10.013 1.00 92.62 109 ILE A CA 1
ATOM 859 C C . ILE A 1 109 ? -8.482 1.899 8.709 1.00 92.62 109 ILE A C 1
ATOM 861 O O . ILE A 1 109 ? -8.098 1.437 7.633 1.00 92.62 109 ILE A O 1
ATOM 865 N N . THR A 1 110 ? -9.423 2.844 8.783 1.00 92.50 110 THR A N 1
ATOM 866 C CA . THR A 1 110 ? -10.112 3.378 7.597 1.00 92.50 110 THR A CA 1
ATOM 867 C C . THR A 1 110 ? -9.130 4.060 6.644 1.00 92.50 110 THR A C 1
ATOM 869 O O . THR A 1 110 ? -9.200 3.863 5.430 1.00 92.50 110 THR A O 1
ATOM 872 N N . PHE A 1 111 ? -8.190 4.838 7.182 1.00 94.62 111 PHE A N 1
ATOM 873 C CA . PHE A 1 111 ? -7.141 5.491 6.410 1.00 94.62 111 PHE A CA 1
ATOM 874 C C . PHE A 1 111 ? -6.219 4.474 5.731 1.00 94.62 111 PHE A C 1
ATOM 876 O O . PHE A 1 111 ? -5.955 4.612 4.536 1.00 94.62 111 PHE A O 1
ATOM 883 N N . VAL A 1 112 ? -5.770 3.441 6.452 1.00 94.75 112 VAL A N 1
ATOM 884 C CA . VAL A 1 112 ? -4.919 2.373 5.905 1.00 94.75 112 VAL A CA 1
ATOM 885 C C . VAL A 1 112 ? -5.654 1.609 4.801 1.00 94.75 112 VAL A C 1
ATOM 887 O O . VAL A 1 112 ? -5.077 1.419 3.735 1.00 94.75 112 VAL A O 1
ATOM 890 N N . ASP A 1 113 ? -6.915 1.207 5.007 1.00 93.69 113 ASP A N 1
ATOM 891 C CA . ASP A 1 113 ? -7.710 0.498 3.983 1.00 93.69 113 ASP A CA 1
ATOM 892 C C . ASP A 1 113 ? -7.865 1.337 2.717 1.00 93.69 113 ASP A C 1
ATOM 894 O O . ASP A 1 113 ? -7.564 0.876 1.612 1.00 93.69 113 ASP A O 1
ATOM 898 N N . LEU A 1 114 ? -8.277 2.596 2.871 1.00 93.44 114 LEU A N 1
ATOM 899 C CA . LEU A 1 114 ? -8.493 3.474 1.731 1.00 93.44 114 LEU A CA 1
ATOM 900 C C . LEU A 1 114 ? -7.179 3.794 1.006 1.00 93.44 114 LEU A C 1
ATOM 902 O O . LEU A 1 114 ? -7.151 3.842 -0.229 1.00 93.44 114 LEU A O 1
ATOM 906 N N . PHE A 1 115 ? -6.092 3.993 1.758 1.00 95.62 115 PHE A N 1
ATOM 907 C CA . PHE A 1 115 ? -4.759 4.163 1.196 1.00 95.62 115 PHE A CA 1
ATOM 908 C C . PHE A 1 115 ? -4.346 2.930 0.397 1.00 95.62 115 PHE A C 1
ATOM 910 O O . PHE A 1 115 ? -3.992 3.080 -0.766 1.00 95.62 115 PHE A O 1
ATOM 917 N N . LEU A 1 116 ? -4.428 1.727 0.970 1.00 94.44 116 LEU A N 1
ATOM 918 C CA . LEU A 1 116 ? -4.056 0.482 0.294 1.00 94.44 116 LEU A CA 1
ATOM 919 C C . LEU A 1 116 ? -4.862 0.266 -0.983 1.00 94.44 116 LEU A C 1
ATOM 921 O O . LEU A 1 116 ? -4.282 -0.009 -2.036 1.00 94.44 116 LEU A O 1
ATOM 925 N N . HIS A 1 117 ? -6.180 0.446 -0.916 1.00 92.06 117 HIS A N 1
ATOM 926 C CA . HIS A 1 117 ? -7.061 0.273 -2.063 1.00 92.06 117 HIS A CA 1
ATOM 927 C C . HIS A 1 117 ? -6.685 1.211 -3.218 1.00 92.06 117 HIS A C 1
ATOM 929 O O . HIS A 1 117 ? -6.493 0.759 -4.344 1.00 92.06 117 HIS A O 1
ATOM 935 N N . ARG A 1 118 ? -6.494 2.508 -2.947 1.00 92.50 118 ARG A N 1
ATOM 936 C CA . ARG A 1 118 ? -6.151 3.482 -3.998 1.00 92.50 118 ARG A CA 1
ATOM 937 C C . ARG A 1 118 ? -4.698 3.387 -4.447 1.00 92.50 118 ARG A C 1
ATOM 939 O O . ARG A 1 118 ? -4.414 3.474 -5.638 1.00 92.50 118 ARG A O 1
ATOM 946 N N . ALA A 1 119 ? -3.769 3.206 -3.514 1.00 94.12 119 ALA A N 1
ATOM 947 C CA . ALA A 1 119 ? -2.346 3.130 -3.819 1.00 94.12 119 ALA A CA 1
ATOM 948 C C . ALA A 1 119 ? -2.037 1.904 -4.683 1.00 94.12 119 ALA A C 1
ATOM 950 O O . ALA A 1 119 ? -1.280 2.026 -5.641 1.00 94.12 119 ALA A O 1
ATOM 951 N N . SER A 1 120 ? -2.655 0.754 -4.393 1.00 92.38 120 SER A N 1
ATOM 952 C CA . SER A 1 120 ? -2.461 -0.474 -5.176 1.00 92.38 120 SER A CA 1
ATOM 953 C C . SER A 1 120 ? -3.073 -0.419 -6.581 1.00 92.38 120 SER A C 1
ATOM 955 O O . SER A 1 120 ? -2.649 -1.157 -7.463 1.00 92.38 120 SER A O 1
ATOM 957 N N . GLN A 1 121 ? -4.019 0.492 -6.826 1.00 88.69 121 GLN A N 1
ATOM 958 C CA . GLN A 1 121 ? -4.551 0.767 -8.166 1.00 88.69 121 GLN A CA 1
ATOM 959 C C . GLN A 1 121 ? -3.6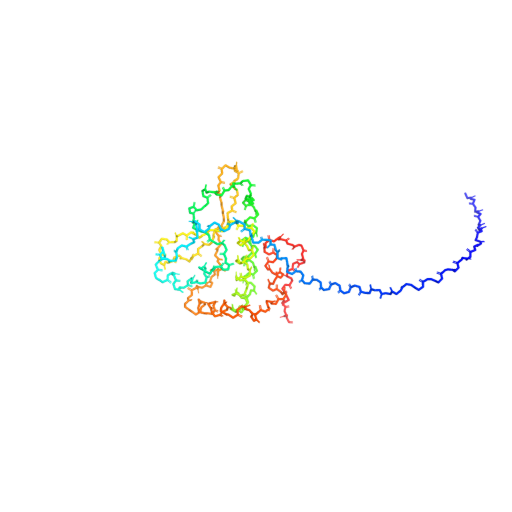61 1.713 -8.984 1.00 88.69 121 GLN A C 1
ATOM 961 O O . GLN A 1 121 ? -3.711 1.694 -10.212 1.00 88.69 121 GLN A O 1
ATOM 966 N N . GLN A 1 122 ? -2.871 2.563 -8.321 1.00 89.88 122 GLN A N 1
ATOM 967 C CA . GLN A 1 122 ? -2.046 3.596 -8.966 1.00 89.88 122 GLN A CA 1
ATOM 968 C C . GLN A 1 122 ? -0.561 3.224 -9.047 1.00 89.88 122 GLN A C 1
ATOM 970 O O . GLN A 1 122 ? 0.195 3.806 -9.832 1.00 89.88 122 GLN A O 1
ATOM 975 N N . HIS A 1 123 ? -0.115 2.294 -8.208 1.00 91.94 123 HIS A N 1
ATOM 976 C CA . HIS A 1 123 ? 1.286 1.949 -8.037 1.00 91.94 123 HIS A CA 1
ATOM 977 C C . HIS A 1 123 ? 1.466 0.441 -7.907 1.00 91.94 123 HIS A C 1
ATOM 979 O O . HIS A 1 123 ? 0.664 -0.247 -7.286 1.00 91.94 123 HIS A O 1
ATOM 985 N N . HIS A 1 124 ? 2.590 -0.060 -8.419 1.00 92.69 124 HIS A N 1
ATOM 986 C CA . HIS A 1 124 ? 3.019 -1.425 -8.138 1.00 92.69 124 HIS A CA 1
ATOM 987 C C . HIS A 1 124 ? 3.503 -1.525 -6.688 1.00 92.69 124 HIS A C 1
ATOM 989 O O . HIS A 1 124 ? 4.573 -1.003 -6.348 1.00 92.69 124 HIS A O 1
ATOM 995 N N . ILE A 1 125 ? 2.717 -2.199 -5.850 1.00 93.00 125 ILE A N 1
ATOM 996 C CA . ILE A 1 125 ? 3.026 -2.447 -4.443 1.00 93.00 125 ILE A CA 1
ATOM 997 C C . ILE A 1 125 ? 3.352 -3.922 -4.262 1.00 93.00 125 ILE A C 1
ATOM 999 O O . ILE A 1 125 ? 2.615 -4.795 -4.713 1.00 93.00 125 ILE A O 1
ATOM 1003 N N . SER A 1 126 ? 4.456 -4.195 -3.579 1.00 91.12 126 SER A N 1
ATOM 1004 C CA . SER A 1 126 ? 4.842 -5.553 -3.214 1.00 91.12 126 SER A CA 1
ATOM 1005 C C . SER A 1 126 ? 5.086 -5.686 -1.721 1.00 91.12 126 SER A C 1
ATOM 1007 O O . SER A 1 126 ? 5.483 -4.710 -1.084 1.00 91.12 126 SER A O 1
ATOM 1009 N N . LEU A 1 127 ? 4.938 -6.891 -1.185 1.00 88.25 127 LEU A N 1
ATOM 1010 C CA . LEU A 1 127 ? 5.358 -7.214 0.177 1.00 88.25 127 LEU A CA 1
ATOM 1011 C C . LEU A 1 127 ? 6.771 -7.765 0.208 1.00 88.25 127 LEU A C 1
ATOM 1013 O O . LEU A 1 127 ? 7.082 -8.694 -0.536 1.00 88.25 127 LEU A O 1
ATOM 101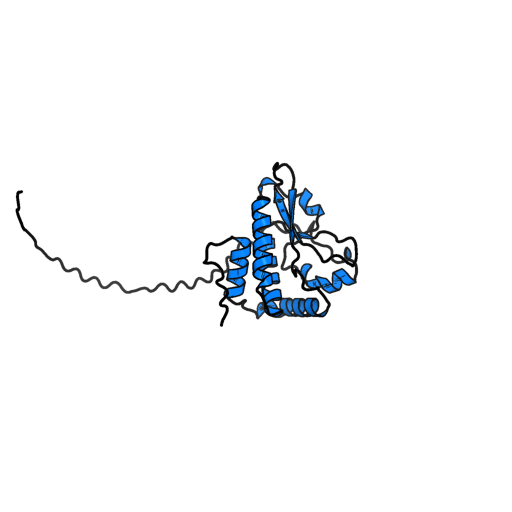7 N N . ASP A 1 128 ? 7.611 -7.218 1.087 1.00 77.31 128 ASP A N 1
ATOM 1018 C CA . ASP A 1 128 ? 8.880 -7.865 1.403 1.00 77.31 128 ASP A CA 1
ATOM 1019 C C . ASP A 1 128 ? 8.646 -9.046 2.345 1.00 77.31 128 ASP A C 1
ATOM 1021 O O . ASP A 1 128 ? 7.974 -8.907 3.370 1.00 77.31 128 ASP A O 1
ATOM 1025 N N . HIS A 1 129 ? 9.203 -10.209 1.999 1.00 65.38 129 HIS A N 1
ATOM 1026 C CA . HIS A 1 129 ? 9.188 -11.352 2.902 1.00 65.38 129 HIS A CA 1
ATOM 1027 C C . HIS A 1 129 ? 10.110 -11.047 4.068 1.00 65.38 129 HIS A C 1
ATOM 1029 O O . HIS A 1 129 ? 11.339 -11.040 3.941 1.00 65.38 129 HIS A O 1
ATOM 1035 N N . ILE A 1 130 ? 9.505 -10.861 5.224 1.00 57.94 130 ILE A N 1
ATOM 1036 C CA . ILE A 1 130 ? 10.245 -10.755 6.460 1.00 57.94 130 ILE A CA 1
ATOM 1037 C C . ILE A 1 130 ? 10.707 -12.146 6.867 1.00 57.94 130 ILE A C 1
ATOM 1039 O O . ILE A 1 130 ? 9.935 -13.099 6.928 1.00 57.94 130 ILE A O 1
ATOM 1043 N N . ARG A 1 131 ? 12.014 -12.267 7.094 1.00 50.88 131 ARG A N 1
ATOM 1044 C CA . ARG A 1 131 ? 12.680 -13.544 7.372 1.00 50.88 131 ARG A CA 1
ATOM 1045 C C . ARG A 1 131 ? 12.653 -13.924 8.856 1.00 50.88 131 ARG A C 1
ATOM 1047 O O . ARG A 1 131 ? 13.165 -14.990 9.195 1.00 50.88 131 ARG A O 1
ATOM 1054 N N . SER A 1 132 ? 12.103 -13.080 9.733 1.00 52.47 132 SER A N 1
ATOM 1055 C CA . SER A 1 132 ? 12.021 -13.334 11.175 1.00 52.47 132 SER A CA 1
ATOM 1056 C C . SER A 1 132 ? 10.721 -12.808 11.792 1.00 52.47 132 SER A C 1
ATOM 1058 O O . SER A 1 132 ? 10.204 -11.769 11.409 1.00 52.47 132 SER A O 1
ATOM 1060 N N . SER A 1 133 ? 10.234 -13.486 12.829 1.00 51.72 133 SER A N 1
ATOM 1061 C CA . SER A 1 133 ? 9.011 -13.140 13.572 1.00 51.72 133 SER A CA 1
ATOM 1062 C C . SER A 1 133 ? 9.061 -11.807 14.345 1.00 51.72 133 SER A C 1
ATOM 1064 O O . SER A 1 133 ? 8.170 -11.544 15.155 1.00 51.72 133 SER A O 1
ATOM 1066 N N . GLU A 1 134 ? 10.131 -11.022 14.186 1.00 54.84 134 GLU A N 1
ATOM 1067 C CA . GLU A 1 134 ? 10.367 -9.759 14.897 1.00 54.84 134 GLU A CA 1
ATOM 1068 C C . GLU A 1 134 ? 10.226 -8.520 14.005 1.00 54.84 134 GLU A C 1
ATOM 1070 O O . GLU A 1 134 ? 10.079 -7.423 14.541 1.00 54.84 134 GLU A O 1
ATOM 1075 N N . GLU A 1 135 ? 10.251 -8.650 12.673 1.00 59.72 135 GLU A N 1
ATOM 1076 C CA . GLU A 1 135 ? 10.080 -7.488 11.794 1.00 59.72 135 GLU A CA 1
ATOM 1077 C C . GLU A 1 135 ? 8.609 -7.362 11.354 1.00 59.72 135 GLU A C 1
ATOM 1079 O O . GLU A 1 135 ? 7.940 -8.336 11.009 1.00 59.72 135 GLU A O 1
ATOM 1084 N N . SER A 1 136 ? 8.081 -6.138 11.376 1.00 68.12 136 SER A N 1
ATOM 1085 C CA . SER A 1 136 ? 6.717 -5.833 10.937 1.00 68.12 136 SER A CA 1
ATOM 1086 C C . SER A 1 136 ? 6.630 -5.786 9.416 1.00 68.12 136 SER A C 1
ATOM 1088 O O . SER A 1 136 ? 7.486 -5.159 8.787 1.00 68.12 136 SER A O 1
ATOM 1090 N N . ILE A 1 137 ? 5.597 -6.415 8.830 1.00 75.25 137 ILE A N 1
ATOM 1091 C CA . ILE A 1 137 ? 5.387 -6.495 7.373 1.00 75.25 137 ILE A CA 1
ATOM 1092 C C . ILE A 1 137 ? 5.596 -5.123 6.721 1.00 75.25 137 ILE A C 1
ATOM 1094 O O . ILE A 1 137 ? 4.932 -4.143 7.059 1.00 75.25 137 ILE A O 1
ATOM 1098 N N . GLN A 1 138 ? 6.529 -5.064 5.766 1.00 84.06 138 GLN A N 1
ATOM 1099 C CA . GLN A 1 138 ? 6.851 -3.849 5.026 1.00 84.06 138 GLN A CA 1
ATOM 1100 C C . GLN A 1 138 ? 6.255 -3.912 3.624 1.00 84.06 138 GLN A C 1
ATOM 1102 O O . GLN A 1 138 ? 6.521 -4.838 2.851 1.00 84.06 138 GLN A O 1
ATOM 1107 N N . LEU A 1 139 ? 5.509 -2.870 3.265 1.00 90.81 139 LEU A N 1
ATOM 1108 C CA . LEU A 1 139 ? 5.123 -2.642 1.879 1.00 90.81 139 LEU A CA 1
ATOM 1109 C C . LEU A 1 139 ? 6.241 -1.940 1.141 1.00 90.81 139 LEU A C 1
ATOM 1111 O O . LEU A 1 139 ? 6.889 -1.042 1.672 1.00 90.81 139 LEU A O 1
ATOM 1115 N N . ILE A 1 140 ? 6.408 -2.279 -0.126 1.00 93.06 140 ILE A N 1
ATOM 1116 C CA . ILE A 1 140 ? 7.331 -1.599 -1.016 1.00 93.06 140 ILE A CA 1
ATOM 1117 C C . ILE A 1 140 ? 6.539 -1.000 -2.161 1.00 93.06 140 ILE A C 1
ATOM 1119 O O . ILE A 1 140 ? 5.996 -1.720 -2.997 1.00 93.06 140 ILE A O 1
ATOM 1123 N N . ILE A 1 141 ? 6.532 0.329 -2.235 1.00 95.12 141 ILE A N 1
ATOM 1124 C CA . ILE A 1 141 ? 5.999 1.038 -3.399 1.00 95.12 141 ILE A CA 1
ATOM 1125 C C . ILE A 1 141 ? 7.119 1.128 -4.433 1.00 95.12 141 ILE A C 1
ATOM 1127 O O . ILE A 1 141 ? 8.166 1.742 -4.186 1.00 95.12 141 ILE A O 1
ATOM 1131 N N . SER A 1 142 ? 6.927 0.476 -5.578 1.00 94.75 142 SER A N 1
ATOM 1132 C CA . SER A 1 142 ? 7.944 0.380 -6.624 1.00 94.75 142 SER A CA 1
ATOM 1133 C C . SER A 1 142 ? 8.169 1.712 -7.338 1.00 94.75 142 SER A C 1
ATOM 1135 O O . SER A 1 142 ? 7.266 2.529 -7.511 1.00 94.75 142 SER A O 1
ATOM 1137 N N . SER A 1 143 ? 9.403 1.922 -7.788 1.00 95.25 143 SER A N 1
ATOM 1138 C CA . SER A 1 143 ? 9.819 3.097 -8.548 1.00 95.25 143 SER A CA 1
ATOM 1139 C C . SER A 1 143 ? 10.879 2.734 -9.576 1.00 95.25 143 SER A C 1
ATOM 1141 O O . SER A 1 143 ? 11.607 1.757 -9.404 1.00 95.25 143 SER A O 1
ATOM 1143 N N . ALA A 1 144 ? 11.065 3.562 -10.596 1.00 95.12 144 ALA A N 1
ATOM 1144 C CA . ALA A 1 144 ? 12.263 3.476 -11.417 1.00 95.12 144 ALA A CA 1
ATOM 1145 C C . ALA A 1 144 ? 13.493 3.843 -10.565 1.00 95.12 144 ALA A C 1
ATOM 1147 O O . ALA A 1 144 ? 13.444 4.745 -9.714 1.00 95.12 144 ALA A O 1
ATOM 1148 N N . SER A 1 145 ? 14.607 3.139 -10.766 1.00 93.12 145 SER A N 1
ATOM 1149 C CA . SER A 1 145 ? 15.892 3.532 -10.185 1.00 93.12 145 SER A CA 1
ATOM 1150 C C . SER A 1 145 ? 16.385 4.853 -10.784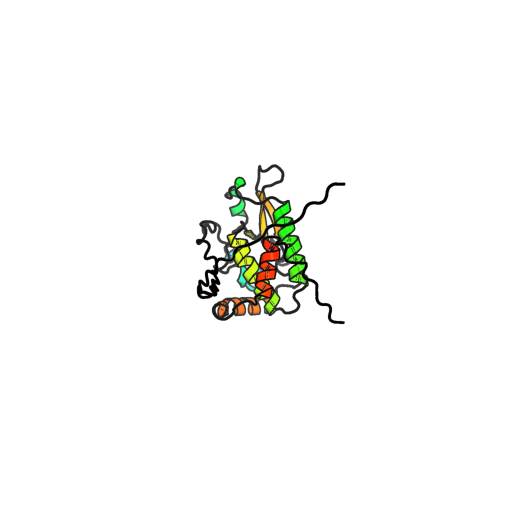 1.00 93.12 145 SER A C 1
ATOM 1152 O O . SER A 1 145 ? 15.919 5.295 -11.832 1.00 93.12 145 SER A O 1
ATOM 1154 N N . VAL A 1 146 ? 17.359 5.501 -10.135 1.00 90.50 146 VAL A N 1
ATOM 1155 C CA . VAL A 1 146 ? 17.912 6.788 -10.611 1.00 90.50 146 VAL A CA 1
ATOM 1156 C C . VAL A 1 146 ? 18.477 6.672 -12.031 1.00 90.50 146 VAL A C 1
ATOM 1158 O O . VAL A 1 146 ? 18.365 7.606 -12.817 1.00 90.50 146 VAL A O 1
ATOM 1161 N N . SER A 1 147 ? 19.049 5.515 -12.374 1.00 90.94 147 SER A N 1
ATOM 1162 C CA . SER A 1 147 ? 19.566 5.229 -13.714 1.00 90.94 147 SER A CA 1
ATOM 1163 C C . SER A 1 147 ? 18.493 4.785 -14.712 1.00 90.94 147 SER A C 1
ATOM 1165 O O . SER A 1 147 ? 18.823 4.619 -15.881 1.00 90.94 147 SER A O 1
ATOM 1167 N N . GLN A 1 148 ? 17.250 4.565 -14.264 1.00 87.94 148 GLN A N 1
ATOM 1168 C CA . GLN A 1 148 ? 16.119 4.037 -15.044 1.00 87.94 148 GLN A CA 1
ATOM 1169 C C . GLN A 1 148 ? 16.379 2.665 -15.690 1.00 87.94 148 GLN A C 1
ATOM 1171 O O . GLN A 1 148 ? 15.723 2.285 -16.653 1.00 87.94 148 GLN A O 1
ATOM 1176 N N . LYS A 1 149 ? 17.343 1.899 -15.163 1.00 90.25 149 LYS A N 1
ATOM 1177 C CA . LYS A 1 149 ? 17.721 0.572 -15.689 1.00 90.25 149 LYS A CA 1
ATOM 1178 C C . LYS A 1 149 ? 17.206 -0.591 -14.848 1.00 90.25 149 LYS A C 1
ATOM 1180 O O . LYS A 1 149 ? 17.436 -1.745 -15.189 1.00 90.25 149 LYS A O 1
ATOM 1185 N N . SER A 1 150 ? 16.580 -0.297 -13.716 1.00 91.75 150 SER A N 1
ATOM 1186 C CA . SER A 1 150 ? 16.088 -1.306 -12.786 1.00 91.75 150 SER A CA 1
ATOM 1187 C C . SER A 1 150 ? 14.912 -0.781 -11.978 1.00 91.75 150 SER A C 1
ATOM 1189 O O . SER A 1 150 ? 14.740 0.431 -11.818 1.00 91.75 150 SER A O 1
ATOM 1191 N N . VAL A 1 151 ? 14.139 -1.709 -11.420 1.00 93.06 151 VAL A N 1
ATOM 1192 C CA . VAL A 1 151 ? 13.135 -1.397 -10.407 1.00 93.06 151 VAL A CA 1
ATOM 1193 C C . VAL A 1 151 ? 13.831 -1.137 -9.070 1.00 93.06 151 VAL A C 1
ATOM 1195 O O . VAL A 1 151 ? 14.669 -1.909 -8.606 1.00 93.06 151 VAL A O 1
ATOM 1198 N N . SER A 1 152 ? 13.487 -0.014 -8.457 1.00 93.06 152 SER A N 1
ATOM 1199 C CA . SER A 1 152 ? 13.778 0.360 -7.076 1.00 93.06 152 SER A CA 1
ATOM 1200 C C . SER A 1 152 ? 12.449 0.547 -6.341 1.00 93.06 152 SER A C 1
ATOM 1202 O O . SER A 1 152 ? 11.399 0.125 -6.832 1.00 93.06 152 SER A O 1
ATOM 1204 N N . GLY A 1 153 ? 12.467 1.064 -5.121 1.00 92.56 153 GLY A N 1
ATOM 1205 C CA . GLY A 1 153 ? 11.253 1.278 -4.349 1.00 92.56 153 GLY A CA 1
ATOM 1206 C C . GLY A 1 153 ? 11.541 1.894 -2.995 1.00 92.56 153 GLY A C 1
ATOM 1207 O O . GLY A 1 153 ? 12.690 2.213 -2.672 1.00 92.56 153 GLY A O 1
ATOM 1208 N N . TYR A 1 154 ? 10.482 2.074 -2.220 1.00 93.12 154 TYR A N 1
ATOM 1209 C CA . TYR A 1 154 ? 10.571 2.611 -0.873 1.00 93.12 154 TYR A CA 1
ATOM 1210 C C . TYR A 1 154 ? 9.713 1.794 0.086 1.00 93.12 154 TYR A C 1
ATOM 1212 O O . TYR A 1 154 ? 8.554 1.518 -0.227 1.00 93.12 154 TYR A O 1
ATOM 1220 N N . ASN A 1 155 ? 10.297 1.433 1.229 1.00 91.38 155 ASN A N 1
ATOM 1221 C CA . ASN A 1 155 ? 9.616 0.679 2.272 1.00 91.38 155 ASN A CA 1
ATOM 1222 C C . ASN A 1 155 ? 8.663 1.600 3.037 1.00 91.38 155 ASN A C 1
ATOM 1224 O O . ASN A 1 155 ? 9.018 2.731 3.378 1.00 91.38 155 ASN A O 1
ATOM 1228 N N . LEU A 1 156 ? 7.467 1.103 3.310 1.00 91.25 156 LEU A N 1
ATOM 1229 C CA . LEU A 1 156 ? 6.430 1.781 4.061 1.00 91.25 156 LEU A CA 1
ATOM 1230 C C . LEU A 1 156 ? 5.916 0.842 5.152 1.00 91.25 156 LEU A C 1
ATOM 1232 O O . LEU A 1 156 ? 5.347 -0.209 4.851 1.00 91.25 156 LEU A O 1
ATOM 1236 N N . SER A 1 157 ? 6.077 1.268 6.405 1.00 89.50 157 SER A N 1
ATOM 1237 C CA . SER A 1 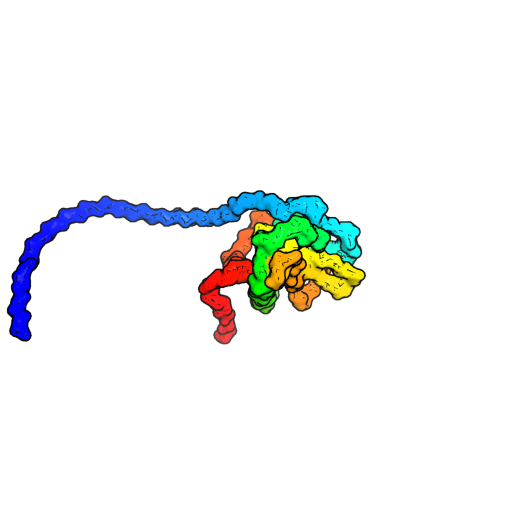157 ? 5.386 0.664 7.541 1.00 89.50 157 SER A CA 1
ATOM 1238 C C . SER A 1 157 ? 3.973 1.234 7.603 1.00 89.50 157 SER A C 1
ATOM 1240 O O . SER A 1 157 ? 3.805 2.448 7.742 1.00 89.50 157 SER A O 1
ATOM 1242 N N . LEU A 1 158 ? 2.961 0.375 7.481 1.00 90.19 158 LEU A N 1
ATOM 1243 C CA . LEU A 1 158 ? 1.563 0.806 7.491 1.00 90.19 158 LEU A CA 1
ATOM 1244 C C . LEU A 1 158 ? 1.147 1.405 8.837 1.00 90.19 158 LEU A C 1
ATOM 1246 O O . LEU A 1 158 ? 0.454 2.417 8.860 1.00 90.19 158 LEU A O 1
ATOM 1250 N N . PHE A 1 159 ? 1.592 0.806 9.938 1.00 88.62 159 PHE A N 1
ATOM 1251 C CA . PHE A 1 159 ? 1.127 1.153 11.282 1.00 88.62 159 PHE A CA 1
ATOM 1252 C C . PHE A 1 159 ? 2.169 1.931 12.098 1.00 88.62 159 PHE A C 1
ATOM 1254 O O . PHE A 1 159 ? 1.943 2.247 13.257 1.00 88.62 159 PHE A O 1
ATOM 1261 N N . GLN A 1 160 ? 3.287 2.325 11.474 1.00 86.31 160 GLN A N 1
ATOM 1262 C CA . GLN A 1 160 ? 4.391 3.046 12.123 1.00 86.31 160 GLN A CA 1
ATOM 1263 C C . GLN A 1 160 ? 4.836 2.370 13.431 1.00 86.31 160 GLN A C 1
ATOM 1265 O O . GLN A 1 160 ? 5.358 1.259 13.363 1.00 86.31 160 GLN A O 1
ATOM 1270 N N . ASP A 1 161 ? 4.649 3.048 14.567 1.00 82.69 161 ASP A N 1
ATOM 1271 C CA . ASP A 1 161 ? 4.999 2.584 15.910 1.00 82.69 161 ASP A CA 1
ATOM 1272 C C . ASP A 1 161 ? 3.857 1.794 16.576 1.00 82.69 161 ASP A C 1
ATOM 1274 O O . ASP A 1 161 ? 4.066 1.188 17.628 1.00 82.69 161 ASP A O 1
ATOM 1278 N N . ASP A 1 162 ? 2.655 1.780 15.984 1.00 82.50 162 ASP A N 1
ATOM 1279 C CA . ASP A 1 162 ? 1.575 0.918 16.452 1.00 82.50 162 ASP A CA 1
ATOM 1280 C C . ASP A 1 162 ? 1.941 -0.531 16.101 1.00 82.50 162 ASP A C 1
ATOM 1282 O O . ASP A 1 162 ? 2.118 -0.896 14.934 1.00 82.50 162 ASP A O 1
ATOM 1286 N N . ASN A 1 163 ? 2.077 -1.369 17.126 1.00 79.12 163 ASN A N 1
ATOM 1287 C CA . ASN A 1 163 ? 2.363 -2.779 16.927 1.00 79.12 163 ASN A CA 1
ATOM 1288 C C . ASN A 1 163 ? 1.104 -3.482 16.416 1.00 79.12 163 ASN A C 1
ATOM 1290 O O . ASN A 1 163 ? 0.067 -3.418 17.073 1.00 79.12 163 ASN A O 1
ATOM 1294 N N . ILE A 1 164 ? 1.191 -4.173 15.279 1.00 79.94 164 ILE A N 1
ATOM 1295 C CA . ILE A 1 164 ? 0.064 -4.974 14.803 1.00 79.94 164 ILE A CA 1
ATOM 1296 C C . ILE A 1 164 ? -0.029 -6.223 15.670 1.00 79.94 164 ILE A C 1
ATOM 1298 O O . ILE A 1 164 ? 0.723 -7.178 15.499 1.00 79.94 164 ILE A O 1
ATOM 1302 N N . ASP A 1 165 ? -0.958 -6.194 16.610 1.00 82.25 165 ASP A N 1
ATOM 1303 C CA . ASP A 1 165 ? -1.304 -7.328 17.446 1.00 82.25 165 ASP A CA 1
ATOM 1304 C C . ASP A 1 165 ? -2.666 -7.911 17.046 1.00 82.25 165 ASP A C 1
ATOM 1306 O O . ASP A 1 165 ? -3.322 -7.491 16.085 1.00 82.25 165 ASP A O 1
ATOM 1310 N N . SER A 1 166 ? -3.112 -8.911 17.805 1.00 82.44 166 SER A N 1
ATOM 1311 C CA . SER A 1 166 ? -4.412 -9.534 17.580 1.00 82.44 166 SER A CA 1
ATOM 1312 C C . SER A 1 166 ? -5.585 -8.560 17.717 1.00 82.44 166 SER A C 1
ATOM 1314 O O . SER A 1 166 ? -6.622 -8.790 17.102 1.00 82.44 166 SER A O 1
ATOM 1316 N N . GLU A 1 167 ? -5.472 -7.502 18.525 1.00 86.12 167 GLU A N 1
ATOM 1317 C CA . GLU A 1 167 ? -6.558 -6.535 18.706 1.00 86.12 167 GLU A CA 1
ATOM 1318 C C . GLU A 1 167 ? -6.719 -5.678 17.450 1.00 86.12 167 GLU A C 1
ATOM 1320 O O . GLU A 1 167 ? -7.812 -5.639 16.876 1.00 86.12 167 GLU A O 1
ATOM 1325 N N . ILE A 1 168 ? -5.623 -5.083 16.965 1.00 85.31 168 ILE A N 1
ATOM 1326 C CA . ILE A 1 168 ? -5.626 -4.288 15.728 1.00 85.31 168 ILE A CA 1
ATOM 1327 C C . ILE A 1 168 ? -6.019 -5.158 14.528 1.00 85.31 168 ILE A C 1
ATOM 1329 O O . ILE A 1 168 ? -6.874 -4.754 13.736 1.00 85.31 168 ILE A O 1
ATOM 1333 N N . SER A 1 169 ? -5.468 -6.372 14.414 1.00 86.81 169 SER A N 1
ATOM 1334 C CA . SER A 1 169 ? -5.809 -7.312 13.333 1.00 86.81 169 SER A CA 1
ATOM 1335 C C . SER A 1 169 ? -7.304 -7.664 13.317 1.00 86.81 169 SER A C 1
ATOM 1337 O O . SER A 1 169 ? -7.957 -7.630 12.266 1.00 86.81 169 SER A O 1
ATOM 1339 N N . ASN A 1 170 ? -7.893 -7.935 14.488 1.00 88.50 170 ASN A N 1
ATOM 1340 C CA . ASN A 1 170 ? -9.321 -8.236 14.606 1.00 88.50 170 ASN A CA 1
ATOM 1341 C C . ASN A 1 170 ? -10.197 -7.021 14.281 1.00 88.50 170 ASN A C 1
ATOM 1343 O O . ASN A 1 170 ? -11.207 -7.163 13.587 1.00 88.50 170 ASN A O 1
ATOM 1347 N N . ALA A 1 171 ? -9.819 -5.831 14.757 1.00 90.50 171 ALA A N 1
ATOM 1348 C CA . ALA A 1 171 ? -10.523 -4.591 14.442 1.00 90.50 171 ALA A CA 1
ATOM 1349 C C . ALA A 1 171 ? -10.518 -4.329 12.929 1.00 90.50 171 ALA A C 1
ATOM 1351 O O . ALA A 1 171 ? -11.564 -4.035 12.346 1.00 90.50 171 ALA A O 1
ATOM 1352 N N . TYR A 1 172 ? -9.376 -4.545 12.274 1.00 90.62 172 TYR A N 1
ATOM 1353 C CA . TYR A 1 172 ? -9.249 -4.404 10.828 1.00 90.62 172 TYR A CA 1
ATOM 1354 C C . TYR A 1 172 ? -10.096 -5.437 10.075 1.00 90.62 172 TYR A C 1
ATOM 1356 O O . TYR A 1 172 ? -10.844 -5.098 9.158 1.00 90.62 172 TYR A O 1
ATOM 1364 N N . SER A 1 173 ? -10.046 -6.704 10.483 1.00 88.44 173 SER A N 1
ATOM 1365 C CA . SER A 1 173 ? -10.841 -7.775 9.866 1.00 88.44 173 SER A CA 1
ATOM 1366 C C . SER A 1 173 ? -12.347 -7.515 9.994 1.00 88.44 173 SER A C 1
ATOM 1368 O O . SER A 1 173 ? -13.116 -7.726 9.049 1.00 88.44 173 SER A O 1
ATOM 1370 N N . LYS A 1 174 ? -12.778 -6.977 11.142 1.00 90.19 174 LYS A N 1
ATOM 1371 C CA . LYS A 1 174 ? -14.156 -6.525 11.362 1.00 90.19 174 LYS A CA 1
ATOM 1372 C C . LYS A 1 174 ? -14.515 -5.341 10.461 1.00 90.19 174 LYS A C 1
ATOM 1374 O O . LYS A 1 174 ? -15.609 -5.337 9.901 1.00 90.19 174 LYS A O 1
ATOM 1379 N N . HIS A 1 175 ? -13.620 -4.365 10.303 1.00 89.56 175 HIS A N 1
ATOM 1380 C CA . HIS A 1 175 ? -13.800 -3.235 9.382 1.00 89.56 175 HIS A CA 1
ATOM 1381 C C . HIS A 1 175 ? -14.017 -3.715 7.943 1.00 89.56 175 HIS A C 1
ATOM 1383 O O . HIS A 1 175 ? -15.014 -3.350 7.323 1.00 89.56 175 HIS A O 1
ATOM 1389 N N . LEU A 1 176 ? -13.158 -4.611 7.445 1.00 87.44 176 LEU A N 1
ATOM 1390 C CA . LEU A 1 176 ? -13.281 -5.163 6.091 1.00 87.44 176 LEU A CA 1
ATOM 1391 C C . LEU A 1 176 ? -14.589 -5.928 5.874 1.00 87.44 176 LEU A C 1
ATOM 1393 O O . LEU A 1 176 ? -15.178 -5.838 4.799 1.00 87.44 176 LEU A O 1
ATOM 1397 N N . SER A 1 177 ? -15.065 -6.636 6.899 1.00 86.38 177 SER A N 1
ATOM 1398 C CA . SER A 1 177 ? -16.322 -7.389 6.833 1.00 86.38 177 SER A CA 1
ATOM 1399 C C . SER A 1 177 ? -17.563 -6.488 6.752 1.00 86.38 177 SER A C 1
ATOM 1401 O O . SER A 1 177 ? -18.577 -6.909 6.205 1.00 86.38 177 SER A O 1
ATOM 1403 N N . ASN A 1 178 ? -17.489 -5.253 7.265 1.00 84.69 178 ASN A N 1
ATOM 1404 C CA . ASN A 1 178 ? -18.619 -4.312 7.350 1.00 84.69 178 ASN A CA 1
ATOM 1405 C C . ASN A 1 178 ? -18.523 -3.154 6.346 1.00 84.69 178 ASN A C 1
ATOM 1407 O O . ASN A 1 178 ? -19.257 -2.173 6.428 1.00 84.69 178 ASN A O 1
ATOM 1411 N N . ILE A 1 179 ? -17.588 -3.226 5.405 1.00 75.75 179 ILE A N 1
ATOM 1412 C CA . ILE A 1 179 ? -17.187 -2.075 4.596 1.00 75.75 179 ILE A CA 1
ATOM 1413 C C . ILE A 1 179 ? -18.258 -1.581 3.614 1.00 75.75 179 ILE A C 1
ATOM 1415 O O . ILE A 1 179 ? -18.177 -0.448 3.144 1.00 75.75 179 ILE A O 1
ATOM 1419 N N . SER A 1 180 ? -19.277 -2.398 3.321 1.00 63.62 180 SER A N 1
ATOM 1420 C CA . SER A 1 180 ? -20.467 -1.968 2.572 1.00 63.62 180 SER A CA 1
ATOM 1421 C C . SER A 1 180 ? -21.263 -0.880 3.296 1.00 63.62 180 SER A C 1
ATOM 1423 O O . SER A 1 180 ? -21.991 -0.135 2.644 1.00 63.62 180 SER A O 1
ATOM 1425 N N . ASP A 1 181 ? -21.096 -0.772 4.616 1.00 50.91 181 ASP A N 1
ATOM 1426 C CA . ASP A 1 181 ? -21.892 0.095 5.486 1.00 50.91 181 ASP A CA 1
ATOM 1427 C C . ASP A 1 181 ? -21.132 1.372 5.889 1.00 50.91 181 ASP A C 1
ATOM 1429 O O . ASP A 1 181 ? -21.712 2.299 6.458 1.00 50.91 181 ASP A O 1
ATOM 1433 N N . ILE A 1 182 ? -19.834 1.450 5.577 1.00 52.53 182 ILE A N 1
ATOM 1434 C CA . ILE A 1 182 ? -18.951 2.537 6.003 1.00 52.53 182 ILE A CA 1
ATOM 1435 C C . ILE A 1 182 ? -18.718 3.488 4.827 1.00 52.53 182 ILE A C 1
ATOM 1437 O O . ILE A 1 182 ? -17.789 3.337 4.034 1.00 52.53 182 ILE A O 1
ATOM 1441 N N . THR A 1 183 ? -19.535 4.536 4.736 1.00 57.72 183 THR A N 1
ATOM 1442 C CA . THR A 1 183 ? -19.118 5.768 4.053 1.00 57.72 183 THR A CA 1
ATOM 1443 C C . THR A 1 183 ? -17.943 6.354 4.826 1.00 57.72 183 THR A C 1
ATOM 1445 O O . THR A 1 183 ? -18.139 6.914 5.904 1.00 57.72 183 THR A O 1
ATOM 1448 N N . SER A 1 184 ? -16.723 6.217 4.299 1.00 64.75 184 SER A N 1
ATOM 1449 C CA . SER A 1 184 ? -15.559 6.919 4.846 1.00 64.75 184 SER A CA 1
ATOM 1450 C C . SER A 1 184 ? -15.880 8.409 4.955 1.00 64.75 184 SER A C 1
ATOM 1452 O O . SER A 1 184 ? -16.481 8.981 4.038 1.00 64.75 184 SER A O 1
ATOM 1454 N N . SER A 1 185 ? -15.491 9.042 6.064 1.00 74.44 185 SER A N 1
ATOM 1455 C CA . SER A 1 185 ? -15.648 10.489 6.200 1.00 74.44 185 SER A CA 1
ATOM 1456 C C . SER A 1 185 ? -14.935 11.196 5.040 1.00 74.44 185 SER A C 1
ATOM 1458 O O . SER A 1 185 ? -13.919 10.716 4.522 1.00 74.44 185 SER A O 1
ATOM 1460 N N . SER A 1 186 ? -15.461 12.350 4.620 1.00 78.94 186 SER A N 1
ATOM 1461 C CA . SER A 1 186 ? -14.815 13.193 3.603 1.00 78.94 186 SER A CA 1
ATOM 1462 C C . SER A 1 186 ? -13.355 13.496 3.944 1.00 78.94 186 SER A C 1
ATOM 1464 O O . SER A 1 186 ? -12.528 13.644 3.047 1.00 78.94 186 SER A O 1
ATOM 1466 N N . ASP A 1 187 ? -13.043 13.538 5.236 1.00 85.69 187 ASP A N 1
ATOM 1467 C CA . ASP A 1 187 ? -11.752 13.956 5.761 1.00 85.69 187 ASP A CA 1
ATOM 1468 C C . ASP A 1 187 ? -10.682 12.889 5.515 1.00 85.69 187 ASP A C 1
ATOM 1470 O O . ASP A 1 187 ? -9.624 13.206 4.972 1.00 85.69 187 ASP A O 1
ATOM 1474 N N . VAL A 1 188 ? -10.977 11.610 5.782 1.00 89.31 188 VAL A N 1
ATOM 1475 C CA . VAL A 1 188 ? -10.044 10.503 5.493 1.00 89.31 188 VAL A CA 1
ATOM 1476 C C . VAL A 1 188 ? -9.800 10.372 3.985 1.00 89.31 188 VAL A C 1
ATOM 1478 O O . VAL A 1 188 ? -8.677 10.115 3.546 1.00 89.31 188 VAL A O 1
ATOM 1481 N N . ILE A 1 189 ? -10.828 10.613 3.165 1.00 90.19 189 ILE A N 1
ATOM 1482 C CA . ILE A 1 189 ? -10.690 10.631 1.702 1.00 90.19 189 ILE A CA 1
ATOM 1483 C C . ILE A 1 189 ? -9.736 11.745 1.251 1.00 90.19 189 ILE A C 1
ATOM 1485 O O . ILE A 1 189 ? -8.832 11.491 0.448 1.00 90.19 189 ILE A O 1
ATOM 1489 N N . ASP A 1 190 ? -9.918 12.964 1.763 1.00 90.94 190 ASP A N 1
ATOM 1490 C CA . ASP A 1 190 ? -9.059 14.107 1.443 1.00 90.94 190 ASP A CA 1
ATOM 1491 C C . ASP A 1 190 ? -7.616 13.877 1.933 1.00 90.94 190 ASP A C 1
ATOM 1493 O O . ASP A 1 190 ? -6.662 14.201 1.217 1.00 90.94 190 ASP A O 1
ATOM 1497 N N . MET A 1 191 ? -7.437 13.234 3.090 1.00 94.56 191 MET A N 1
ATOM 1498 C CA . MET A 1 191 ? -6.132 12.817 3.610 1.00 94.56 191 MET A CA 1
ATOM 1499 C C . MET A 1 191 ? -5.421 11.819 2.686 1.00 94.56 191 MET A C 1
ATOM 1501 O O . MET A 1 191 ? -4.254 12.028 2.344 1.00 94.56 191 MET A O 1
ATOM 1505 N N . VAL A 1 192 ? -6.102 10.762 2.226 1.00 94.75 192 VAL A N 1
ATOM 1506 C CA . VAL A 1 192 ? -5.514 9.787 1.287 1.00 94.75 192 VAL A CA 1
ATOM 1507 C C . VAL A 1 192 ? -5.167 10.449 -0.051 1.00 94.75 192 VAL A C 1
ATOM 1509 O O . VAL A 1 192 ? -4.078 10.223 -0.585 1.00 94.75 192 VAL A O 1
ATOM 1512 N N . ASN A 1 193 ? -6.029 11.330 -0.564 1.00 93.38 193 ASN A N 1
ATOM 1513 C CA . ASN A 1 193 ? -5.746 12.100 -1.781 1.00 93.38 193 ASN A CA 1
ATOM 1514 C C . ASN A 1 193 ? -4.506 12.987 -1.626 1.00 93.38 193 ASN A C 1
ATOM 1516 O O . ASN A 1 193 ? -3.658 13.038 -2.519 1.00 93.38 193 ASN A O 1
ATOM 1520 N N . TYR A 1 194 ? -4.353 13.654 -0.480 1.00 94.81 194 TYR A N 1
ATOM 1521 C CA . TYR A 1 194 ? -3.142 14.414 -0.174 1.00 94.81 194 TYR A CA 1
ATOM 1522 C C . TYR A 1 194 ? -1.895 13.517 -0.186 1.00 94.81 194 TYR A C 1
ATOM 1524 O O . TYR A 1 194 ? -0.864 13.887 -0.761 1.00 94.81 194 TYR A O 1
ATOM 1532 N N . VAL A 1 195 ? -1.976 12.324 0.410 1.00 96.62 195 VAL A N 1
ATOM 1533 C CA . VAL A 1 195 ? -0.861 11.369 0.452 1.00 96.62 195 VAL A CA 1
ATOM 1534 C C . VAL A 1 195 ? -0.446 10.931 -0.952 1.00 96.62 195 VAL A C 1
ATOM 1536 O O . VAL A 1 195 ? 0.748 10.998 -1.262 1.00 96.62 195 VAL A O 1
ATOM 1539 N N . LEU A 1 196 ? -1.387 10.559 -1.817 1.00 94.44 196 LEU A N 1
ATOM 1540 C CA . LEU A 1 196 ? -1.080 10.032 -3.151 1.00 94.44 196 LEU A CA 1
ATOM 1541 C C . LEU A 1 196 ? -0.705 11.131 -4.153 1.00 94.44 196 LEU A C 1
ATOM 1543 O O . LEU A 1 196 ? 0.356 11.070 -4.773 1.00 94.44 196 LEU A O 1
ATOM 1547 N N . GLU A 1 197 ? -1.503 12.192 -4.247 1.00 88.94 197 GLU A N 1
ATOM 1548 C CA . GLU A 1 197 ? -1.415 13.167 -5.344 1.00 88.94 197 GLU A CA 1
ATOM 1549 C C . GLU A 1 197 ? -0.614 14.424 -4.985 1.00 88.94 197 GLU A C 1
ATOM 1551 O O . GLU A 1 197 ? -0.312 15.241 -5.853 1.00 88.94 197 GLU A O 1
ATOM 1556 N N . ALA A 1 198 ? -0.256 14.599 -3.706 1.00 75.81 198 ALA A N 1
ATOM 1557 C CA . ALA A 1 198 ? 0.317 15.844 -3.189 1.00 75.81 198 ALA A CA 1
ATOM 1558 C C . ALA A 1 198 ? -0.563 17.074 -3.492 1.00 75.81 198 ALA A C 1
ATOM 1560 O O . ALA A 1 198 ? -0.040 18.170 -3.717 1.00 75.81 198 ALA A O 1
ATOM 1561 N N . SER A 1 199 ? -1.888 16.887 -3.528 1.00 61.00 199 SER A N 1
ATOM 1562 C CA . SER A 1 199 ? -2.835 17.941 -3.881 1.00 61.00 199 SER A CA 1
ATOM 1563 C C . SER A 1 199 ? -2.637 19.173 -2.989 1.00 61.00 199 SER A C 1
ATOM 1565 O O . SER A 1 199 ? -2.447 19.090 -1.775 1.00 61.00 199 SER A O 1
ATOM 1567 N N . SER A 1 200 ? -2.634 20.352 -3.611 1.00 47.75 200 SER A N 1
ATOM 1568 C CA . SER A 1 200 ? -2.307 21.638 -2.985 1.00 47.75 200 SER A CA 1
ATOM 1569 C C . SER A 1 200 ? -3.416 22.191 -2.085 1.00 47.75 200 SER A C 1
ATOM 1571 O O . SER A 1 200 ? -3.422 23.392 -1.798 1.00 47.75 200 SER A O 1
ATOM 1573 N N . LYS A 1 201 ? -4.380 21.366 -1.653 1.00 47.56 201 LYS A N 1
ATOM 1574 C CA . LYS A 1 201 ? -5.332 21.801 -0.632 1.00 47.56 201 LYS A CA 1
ATOM 1575 C C . LYS A 1 201 ? -4.520 22.067 0.630 1.00 47.56 201 LYS A C 1
ATOM 1577 O O . LYS A 1 201 ? -3.886 21.169 1.174 1.00 47.56 201 LYS A O 1
ATOM 1582 N N . LYS A 1 202 ? -4.476 23.364 0.954 1.00 44.03 202 LYS A N 1
ATOM 1583 C CA . LYS A 1 202 ? -4.072 24.019 2.198 1.00 44.03 202 LYS A CA 1
ATOM 1584 C C . LYS A 1 202 ? -3.665 22.999 3.254 1.00 44.03 202 LYS A C 1
ATOM 1586 O O . LYS A 1 202 ? -4.503 22.201 3.657 1.00 44.03 202 LYS A O 1
ATOM 1591 N N . SER A 1 203 ? -2.387 23.056 3.648 1.00 43.69 203 SER A N 1
ATOM 1592 C CA . SER A 1 203 ? -1.849 22.481 4.883 1.00 43.69 203 SER A CA 1
ATOM 1593 C C . SER A 1 203 ? -2.983 22.124 5.830 1.00 43.69 203 SER A C 1
ATOM 1595 O O . SER A 1 203 ? -3.733 23.034 6.174 1.00 43.69 203 SER A O 1
ATOM 1597 N N . LEU A 1 204 ? -3.110 20.847 6.204 1.00 50.41 204 LEU A N 1
ATOM 1598 C CA . LEU A 1 204 ? -3.817 20.438 7.415 1.00 50.41 204 LEU A CA 1
ATOM 1599 C C . LEU A 1 204 ? -3.309 21.358 8.537 1.00 50.41 204 LEU A C 1
ATOM 1601 O O . LEU A 1 204 ? -2.254 21.121 9.125 1.00 50.41 204 LEU A O 1
ATOM 1605 N N . GLU A 1 205 ? -3.962 22.506 8.712 1.00 42.34 205 GLU A N 1
ATOM 1606 C CA . GLU A 1 205 ? -3.831 23.368 9.867 1.00 42.34 205 GLU A CA 1
ATOM 1607 C C . GLU A 1 205 ? -4.522 22.555 10.934 1.00 42.34 205 GLU A C 1
ATOM 1609 O O . GLU A 1 205 ? -5.746 22.531 11.036 1.00 42.34 205 GLU A O 1
ATOM 1614 N N . VAL A 1 206 ? -3.691 21.784 11.631 1.00 41.78 206 VAL A N 1
ATOM 1615 C CA . VAL A 1 206 ? -3.998 21.175 12.910 1.00 41.78 206 VAL A CA 1
ATOM 1616 C C . VAL A 1 206 ? -4.700 22.257 13.719 1.00 41.78 206 VAL A C 1
ATOM 1618 O O . VAL A 1 206 ? -4.074 23.236 14.130 1.00 41.78 206 VAL A O 1
ATOM 1621 N N . GLN A 1 207 ? -6.014 22.125 13.879 1.00 34.97 207 GLN A N 1
ATOM 1622 C CA . GLN A 1 207 ? -6.745 22.905 14.859 1.00 34.97 207 GLN A CA 1
ATOM 1623 C C . GLN A 1 207 ? -6.312 22.380 16.226 1.00 34.97 207 GLN A C 1
ATOM 1625 O O . GLN A 1 207 ? -6.960 21.537 16.832 1.00 34.97 207 GLN A O 1
ATOM 1630 N N . THR A 1 208 ? -5.169 22.865 16.705 1.00 33.16 208 THR A N 1
ATOM 1631 C CA . THR A 1 208 ? -4.891 22.931 18.136 1.00 33.16 208 THR A CA 1
ATOM 1632 C C . THR A 1 208 ? -5.961 23.828 18.741 1.00 33.16 208 THR A C 1
ATOM 1634 O O . THR A 1 208 ? -5.854 25.053 18.691 1.00 33.16 208 THR A O 1
ATOM 1637 N N . HIS A 1 209 ? -7.019 23.214 19.264 1.00 33.97 209 HIS A N 1
ATOM 1638 C CA . HIS A 1 209 ? -7.883 23.858 20.238 1.00 33.97 209 HIS A CA 1
ATOM 1639 C C . HIS A 1 209 ? -7.051 24.086 21.506 1.00 33.97 209 HIS A C 1
ATOM 1641 O O . HIS A 1 209 ? -6.742 23.145 22.235 1.00 33.97 209 HIS A O 1
ATOM 1647 N N . GLN A 1 210 ? -6.623 25.336 21.701 1.00 32.06 210 GLN A N 1
ATOM 1648 C CA . GLN A 1 210 ? -6.347 25.892 23.027 1.00 32.06 210 GLN A CA 1
ATOM 1649 C C . GLN A 1 210 ? -7.652 26.377 23.651 1.00 32.06 210 GLN A C 1
ATOM 1651 O O . GLN A 1 210 ? -8.511 26.878 22.886 1.00 32.06 210 GLN A O 1
#

Radius of gyration: 24.93 Å; chains: 1; bounding box: 55×90×50 Å